Protein AF-A0A484KBY6-F1 (afdb_monomer_lite)

Radius of gyration: 18.9 Å; chains: 1; bounding box: 41×40×55 Å

Sequence (193 aa):
MLKIDMGCHIDGFIAVVAHTHVLQEGPVTGKAADVIAAANTAAEVALRLVRPGKKNSDVTEAIQKVAAAYDCKIVEGVLSHQMKQFVIDANKVVLSVSNPETRVDDAEFEENEVYSIDIVTSTGEGKPKLIDEKQTTIYKRAVDKTYSLKMKASRFILSEINQKFPIMPFNARDLEEKRARLGLLECVNHDLL

InterPro domains:
  IPR000994 Peptidase M24 [PF00557] (1-119)
  IPR036005 Creatinase/aminopeptidase-like [G3DSA:3.90.230.10] (1-182)
  IPR036005 Creatinase/aminopeptidase-like [SSF55920] (1-134)
  IPR036390 Winged helix DNA-binding domain superfamily [SSF46785] (130-193)
  IPR047113 Proliferation-associated protein 2G4/ARX1 [PTHR10804] (1-193)

pLDDT: mean 94.51, std 4.93, range [77.0, 98.62]

Organism: NCBI:txid132261

Structure (mmCIF, N/CA/C/O backbone):
data_AF-A0A484KBY6-F1
#
_entry.id   AF-A0A484KBY6-F1
#
loop_
_atom_site.group_PDB
_atom_site.id
_atom_site.type_symbol
_atom_site.label_atom_id
_atom_site.label_alt_id
_atom_site.label_comp_id
_atom_site.label_asym_id
_atom_site.label_entity_id
_atom_site.label_seq_id
_atom_site.pdbx_PDB_ins_code
_atom_site.Cartn_x
_atom_site.Cartn_y
_atom_site.Cartn_z
_atom_site.occupancy
_atom_site.B_iso_or_equiv
_atom_site.auth_seq_id
_atom_site.auth_comp_id
_atom_site.auth_asym_id
_atom_site.auth_atom_id
_atom_site.pdbx_PDB_model_num
ATOM 1 N N . MET A 1 1 ? 1.701 7.549 18.146 1.00 91.69 1 MET A N 1
ATOM 2 C CA . MET A 1 1 ? 1.380 6.354 17.336 1.00 91.69 1 MET A CA 1
ATOM 3 C C . MET A 1 1 ? 2.183 6.413 16.049 1.00 91.69 1 MET A C 1
ATOM 5 O O . MET A 1 1 ? 2.064 7.393 15.321 1.00 91.69 1 MET A O 1
ATOM 9 N N . LEU A 1 2 ? 3.010 5.407 15.792 1.00 96.94 2 LEU A N 1
ATOM 10 C CA . LEU A 1 2 ? 3.838 5.293 14.593 1.00 96.94 2 LEU A CA 1
ATOM 11 C C . LEU A 1 2 ? 3.346 4.135 13.737 1.00 96.94 2 LEU A C 1
ATOM 13 O O . LEU A 1 2 ? 2.795 3.170 14.259 1.00 96.94 2 LEU A O 1
ATOM 17 N N . LYS A 1 3 ? 3.545 4.268 12.431 1.00 97.94 3 LYS A N 1
ATOM 18 C CA . LYS A 1 3 ? 3.282 3.235 11.435 1.00 97.94 3 LYS A CA 1
ATOM 19 C C . LYS A 1 3 ? 4.606 2.962 10.739 1.00 97.94 3 LYS A C 1
ATOM 21 O O . LYS A 1 3 ? 5.262 3.914 10.319 1.00 97.94 3 LYS A O 1
ATOM 26 N N . ILE A 1 4 ? 5.011 1.705 10.699 1.00 98.06 4 ILE A N 1
ATOM 27 C CA . ILE A 1 4 ? 6.211 1.242 10.008 1.00 98.06 4 ILE A CA 1
ATOM 28 C C . ILE A 1 4 ? 5.718 0.391 8.853 1.00 98.06 4 ILE A C 1
ATOM 30 O O . ILE A 1 4 ? 4.946 -0.528 9.096 1.00 98.06 4 ILE A O 1
ATOM 34 N N . ASP A 1 5 ? 6.151 0.703 7.639 1.00 98.06 5 ASP A N 1
ATOM 35 C CA . ASP A 1 5 ? 5.822 -0.045 6.429 1.00 98.06 5 ASP A CA 1
ATOM 36 C C . ASP A 1 5 ? 7.109 -0.295 5.644 1.00 98.06 5 ASP A C 1
ATOM 38 O O . ASP A 1 5 ? 7.956 0.598 5.511 1.00 98.06 5 ASP A O 1
ATOM 42 N N . MET A 1 6 ? 7.300 -1.537 5.218 1.00 97.12 6 MET A N 1
ATOM 43 C CA . MET A 1 6 ? 8.483 -1.977 4.498 1.00 97.12 6 MET A CA 1
ATOM 44 C C . MET A 1 6 ? 8.193 -3.203 3.642 1.00 97.12 6 MET A C 1
ATOM 46 O O . MET A 1 6 ? 7.277 -3.981 3.902 1.00 97.12 6 MET A O 1
ATOM 50 N N . GLY A 1 7 ? 9.048 -3.411 2.646 1.00 96.56 7 GLY A N 1
ATOM 51 C CA . GLY A 1 7 ? 8.993 -4.581 1.790 1.00 96.56 7 GLY A CA 1
ATOM 52 C C . GLY A 1 7 ? 10.370 -5.063 1.372 1.00 96.56 7 GLY A C 1
ATOM 53 O O . GLY A 1 7 ? 11.350 -4.316 1.383 1.00 96.56 7 GLY A O 1
ATOM 54 N N . CYS A 1 8 ? 10.429 -6.327 0.986 1.00 96.94 8 CYS A N 1
ATOM 55 C CA . CYS A 1 8 ? 11.574 -6.934 0.335 1.00 96.94 8 CYS A CA 1
ATOM 56 C C . CYS A 1 8 ? 11.102 -7.856 -0.790 1.00 96.94 8 CYS A C 1
ATOM 58 O O . CYS A 1 8 ? 9.915 -8.167 -0.917 1.00 96.94 8 CYS A O 1
ATOM 60 N N . HIS A 1 9 ? 12.038 -8.293 -1.626 1.00 97.44 9 HIS A N 1
ATOM 61 C CA . HIS A 1 9 ? 11.755 -9.326 -2.605 1.00 97.44 9 HIS A CA 1
ATOM 62 C C . HIS A 1 9 ? 12.967 -10.224 -2.828 1.00 97.44 9 HIS A C 1
ATOM 64 O O . HIS A 1 9 ? 14.113 -9.801 -2.669 1.00 97.44 9 HIS A O 1
ATOM 70 N N . ILE A 1 10 ? 12.707 -11.454 -3.260 1.00 97.31 10 ILE A N 1
ATOM 71 C CA . ILE A 1 10 ? 13.720 -12.395 -3.741 1.00 97.31 10 ILE A CA 1
ATOM 72 C C . ILE A 1 10 ? 13.260 -12.850 -5.117 1.00 97.31 10 ILE A C 1
ATOM 74 O O . ILE A 1 10 ? 12.147 -13.342 -5.246 1.00 97.31 10 ILE A O 1
ATOM 78 N N . ASP A 1 11 ? 14.077 -12.625 -6.148 1.00 96.88 11 ASP A N 1
ATOM 79 C CA . ASP A 1 11 ? 13.744 -12.992 -7.536 1.00 96.88 11 ASP A CA 1
ATOM 80 C C . ASP A 1 11 ? 12.349 -12.505 -7.993 1.00 96.88 11 ASP A C 1
ATOM 82 O O . ASP A 1 11 ? 11.566 -13.220 -8.609 1.00 96.88 11 ASP A O 1
ATOM 86 N N . GLY A 1 12 ? 11.989 -11.279 -7.605 1.00 96.06 12 GLY A N 1
ATOM 87 C CA . GLY A 1 12 ? 10.690 -10.682 -7.920 1.00 96.06 12 GLY A CA 1
ATOM 88 C C . GLY A 1 12 ? 9.511 -11.157 -7.072 1.00 96.06 12 GLY A C 1
ATOM 89 O O . GLY A 1 12 ? 8.439 -10.575 -7.204 1.00 96.06 12 GLY A O 1
ATOM 90 N N . PHE A 1 13 ? 9.670 -12.152 -6.199 1.00 97.69 13 PHE A N 1
ATOM 91 C CA . PHE A 1 13 ? 8.636 -12.545 -5.239 1.00 97.69 13 PHE A CA 1
ATOM 92 C C . PHE A 1 13 ? 8.665 -11.609 -4.034 1.00 97.69 13 PHE A C 1
ATOM 94 O O . PHE A 1 13 ? 9.684 -11.506 -3.352 1.00 97.69 13 PHE A O 1
ATOM 101 N N . ILE A 1 14 ? 7.560 -10.903 -3.808 1.00 98.19 14 ILE A N 1
ATOM 102 C CA . ILE A 1 14 ? 7.480 -9.761 -2.894 1.00 98.19 14 ILE A CA 1
ATOM 103 C C . ILE A 1 14 ? 6.892 -10.183 -1.549 1.00 98.19 14 ILE A C 1
ATOM 105 O O . ILE A 1 14 ? 5.909 -10.921 -1.492 1.00 98.19 14 ILE A O 1
ATOM 109 N N . ALA A 1 15 ? 7.460 -9.644 -0.474 1.00 97.94 15 ALA A N 1
ATOM 110 C CA . ALA A 1 15 ? 6.870 -9.646 0.854 1.00 97.94 15 ALA A CA 1
ATOM 111 C C . ALA A 1 15 ? 6.830 -8.206 1.378 1.00 97.94 15 ALA A C 1
ATOM 113 O O . ALA A 1 15 ? 7.864 -7.541 1.441 1.00 97.94 15 ALA A O 1
ATOM 114 N N . VAL A 1 16 ? 5.643 -7.733 1.756 1.00 97.75 16 VAL A N 1
ATOM 115 C CA . VAL A 1 16 ? 5.422 -6.419 2.378 1.00 97.75 16 VAL A CA 1
ATOM 116 C C . VAL A 1 16 ? 4.772 -6.595 3.741 1.00 97.75 16 VAL A C 1
ATOM 118 O O . VAL A 1 16 ? 4.009 -7.539 3.954 1.00 97.75 16 VAL A O 1
ATOM 121 N N . VAL A 1 17 ? 5.090 -5.702 4.673 1.00 97.94 17 VAL A N 1
ATOM 122 C CA . VAL A 1 17 ? 4.515 -5.700 6.014 1.00 97.94 17 VAL A CA 1
ATOM 123 C C . VAL A 1 17 ? 4.411 -4.278 6.545 1.00 97.94 17 VAL A C 1
ATOM 125 O O . VAL A 1 17 ? 5.383 -3.523 6.540 1.00 97.94 17 VAL A O 1
ATOM 128 N N . ALA A 1 18 ? 3.239 -3.965 7.090 1.00 98.19 18 ALA A N 1
ATOM 129 C CA . ALA A 1 18 ? 2.996 -2.750 7.840 1.00 98.19 18 ALA A CA 1
ATOM 130 C C . ALA A 1 18 ? 2.612 -3.077 9.289 1.00 98.19 18 ALA A C 1
ATOM 132 O O . ALA A 1 18 ? 1.946 -4.073 9.575 1.00 98.19 18 ALA A O 1
ATOM 133 N N . HIS A 1 19 ? 3.034 -2.233 10.227 1.00 98.00 19 HIS A N 1
ATOM 134 C CA . HIS A 1 19 ? 2.733 -2.380 11.646 1.00 98.00 19 HIS A CA 1
ATOM 135 C C . HIS A 1 19 ? 2.495 -1.025 12.309 1.00 98.00 19 HIS A C 1
ATOM 137 O O . HIS A 1 19 ? 3.224 -0.060 12.074 1.00 98.00 19 HIS A O 1
ATOM 143 N N . THR A 1 20 ? 1.496 -0.965 13.191 1.00 98.19 20 THR A N 1
ATOM 144 C CA . THR A 1 20 ? 1.196 0.221 13.999 1.00 98.19 20 THR A CA 1
ATOM 145 C C . THR A 1 20 ? 1.602 -0.009 15.446 1.00 98.19 20 THR A C 1
ATOM 147 O O . THR A 1 20 ? 1.161 -0.966 16.074 1.00 98.19 20 THR A O 1
ATOM 150 N N . HIS A 1 21 ? 2.391 0.913 15.995 1.00 95.12 21 HIS A N 1
ATOM 151 C CA . HIS A 1 21 ? 2.882 0.853 17.369 1.00 95.12 21 HIS A CA 1
ATOM 152 C C . HIS A 1 21 ? 2.671 2.182 18.111 1.00 95.12 21 HIS A C 1
ATOM 154 O O . HIS A 1 21 ? 2.608 3.262 17.510 1.00 95.12 21 HIS A O 1
ATOM 160 N N . VAL A 1 22 ? 2.58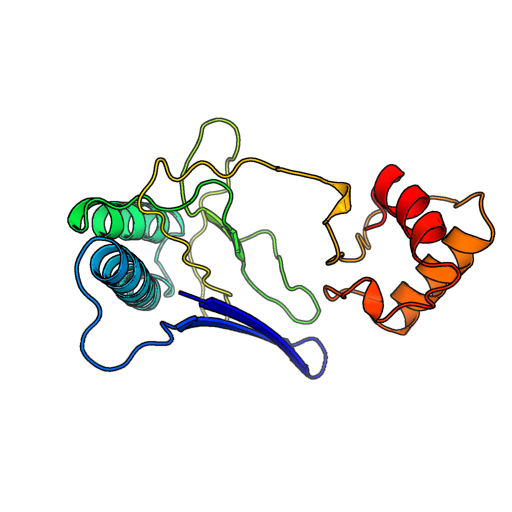5 2.142 19.440 1.00 96.69 22 VAL A N 1
ATOM 161 C CA . VAL A 1 22 ? 2.490 3.341 20.287 1.00 96.69 22 VAL A CA 1
ATOM 162 C C . VAL A 1 22 ? 3.671 3.362 21.245 1.00 96.69 22 VAL A C 1
ATOM 164 O O . VAL A 1 22 ? 3.824 2.453 22.047 1.00 96.69 22 VAL A O 1
ATOM 167 N N . LEU A 1 23 ? 4.489 4.417 21.169 1.00 95.12 23 LEU A N 1
ATOM 168 C CA . LEU A 1 23 ? 5.590 4.646 22.107 1.00 95.12 23 LEU A CA 1
ATOM 169 C C . LEU A 1 23 ? 5.040 5.200 23.419 1.00 95.12 23 LEU A C 1
ATOM 171 O O . LEU A 1 23 ? 5.017 6.411 23.628 1.00 95.12 23 LEU A O 1
ATOM 175 N N . GLN A 1 24 ? 4.544 4.313 24.266 1.00 93.44 24 GLN A N 1
ATOM 176 C CA . GLN A 1 24 ? 4.154 4.643 25.626 1.00 93.44 24 GLN A CA 1
ATOM 177 C C . GLN A 1 24 ? 4.314 3.422 26.528 1.00 93.44 24 GLN A C 1
ATOM 179 O O . GLN A 1 24 ? 4.316 2.285 26.058 1.00 93.44 24 GLN A O 1
ATOM 184 N N . GLU A 1 25 ? 4.382 3.671 27.828 1.00 92.50 25 GLU A N 1
ATOM 185 C CA . GLU A 1 25 ? 4.277 2.627 28.838 1.00 92.50 25 GLU A CA 1
ATOM 186 C C . GLU A 1 25 ? 2.812 2.440 29.254 1.00 92.50 25 GLU A C 1
ATOM 188 O O . GLU A 1 25 ? 2.038 3.397 29.318 1.00 92.50 25 GLU A O 1
ATOM 193 N N . GLY A 1 26 ? 2.426 1.198 29.545 1.00 93.81 26 GLY A N 1
ATOM 194 C CA . GLY A 1 26 ? 1.064 0.865 29.961 1.00 93.81 26 GLY A CA 1
ATOM 195 C C . GLY A 1 26 ? 0.031 0.832 28.821 1.00 93.81 26 GLY A C 1
ATOM 196 O O . GLY A 1 26 ? 0.361 1.003 27.643 1.00 93.81 26 GLY A O 1
ATOM 197 N N . PRO A 1 27 ? -1.243 0.560 29.156 1.00 95.12 27 PRO A N 1
ATOM 198 C CA . PRO A 1 27 ? -2.288 0.333 28.166 1.00 95.12 27 PRO A CA 1
ATOM 199 C C . PRO A 1 27 ? -2.607 1.598 27.362 1.00 95.12 27 PRO A C 1
ATOM 201 O O . PRO A 1 27 ? -2.760 2.692 27.907 1.00 95.12 27 PRO A O 1
ATOM 204 N N . VAL A 1 28 ? -2.760 1.433 26.048 1.00 96.88 28 VAL A N 1
ATOM 205 C CA . VAL A 1 28 ? -3.319 2.471 25.172 1.00 96.88 28 VAL A CA 1
ATOM 206 C C . VAL A 1 28 ? -4.821 2.545 25.433 1.00 96.88 28 VAL A C 1
ATOM 208 O O . VAL A 1 28 ? -5.479 1.512 25.533 1.00 96.88 28 VAL A O 1
ATOM 211 N N . THR A 1 29 ? -5.373 3.753 25.551 1.00 96.62 29 THR A N 1
ATOM 212 C CA . THR A 1 29 ? -6.802 3.974 25.829 1.00 96.62 29 THR A CA 1
ATOM 213 C C . THR A 1 29 ? -7.404 5.041 24.911 1.00 96.62 29 THR A C 1
ATOM 215 O O . THR A 1 29 ? -6.690 5.736 24.179 1.00 96.62 29 THR A O 1
ATOM 218 N N . GLY A 1 30 ? -8.736 5.153 24.932 1.00 96.81 30 GLY A N 1
ATOM 219 C CA . GLY A 1 30 ? -9.503 6.106 24.128 1.00 96.81 30 GLY A CA 1
ATOM 220 C C . GLY A 1 30 ? -9.361 5.872 22.624 1.00 96.81 30 GLY A C 1
ATOM 221 O O . GLY A 1 30 ? -8.983 4.790 22.183 1.00 96.81 30 GLY A O 1
ATOM 222 N N . LYS A 1 31 ? -9.568 6.933 21.835 1.00 97.06 31 LYS A N 1
ATOM 223 C CA . LYS A 1 31 ? -9.606 6.866 20.362 1.00 97.06 31 LYS A CA 1
ATOM 224 C C . LYS A 1 31 ? -8.384 6.207 19.714 1.00 97.06 31 LYS A C 1
ATOM 226 O O . LYS A 1 31 ? -8.491 5.642 18.631 1.00 97.06 31 LYS A O 1
ATOM 231 N N . ALA A 1 32 ? -7.211 6.307 20.343 1.00 96.81 32 ALA A N 1
ATOM 232 C CA . ALA A 1 32 ? -5.999 5.655 19.853 1.00 96.81 32 ALA A CA 1
ATOM 233 C C . ALA A 1 32 ? -6.060 4.127 20.010 1.00 96.81 32 ALA A C 1
ATOM 235 O O . ALA A 1 32 ? -5.588 3.414 19.130 1.00 96.81 32 ALA A O 1
ATOM 236 N N . ALA A 1 33 ? -6.641 3.629 21.104 1.00 97.69 33 ALA A N 1
ATOM 237 C CA . ALA A 1 33 ? -6.882 2.203 21.292 1.00 97.69 33 ALA A CA 1
ATOM 238 C C . ALA A 1 33 ? -7.962 1.705 20.330 1.00 97.69 33 ALA A C 1
ATOM 240 O O . ALA A 1 33 ? -7.757 0.685 19.677 1.00 97.69 33 ALA A O 1
ATOM 241 N N . ASP A 1 34 ? -9.048 2.469 20.185 1.00 98.19 34 ASP A N 1
ATOM 242 C CA . ASP A 1 34 ? -10.179 2.117 19.322 1.00 98.19 34 ASP A CA 1
ATOM 243 C C . ASP A 1 34 ? -9.729 1.921 17.870 1.00 98.19 34 ASP A C 1
ATOM 245 O O . ASP A 1 34 ? -10.005 0.889 17.266 1.00 98.19 34 ASP A O 1
ATOM 249 N N . VAL A 1 35 ? -8.945 2.857 17.323 1.00 98.38 35 VAL A N 1
ATOM 250 C CA . VAL A 1 35 ? -8.494 2.782 15.924 1.00 98.38 35 VAL A CA 1
ATOM 251 C C . VAL A 1 35 ? -7.476 1.669 15.670 1.00 98.38 35 VAL A C 1
ATOM 253 O O . VAL A 1 35 ? -7.497 1.058 14.599 1.00 98.38 35 VAL A O 1
ATOM 256 N N . ILE A 1 36 ? -6.618 1.364 16.653 1.00 98.12 36 ILE A N 1
ATOM 257 C CA . ILE A 1 36 ? -5.674 0.238 16.578 1.00 98.12 36 ILE A CA 1
ATOM 258 C C . ILE A 1 36 ? -6.438 -1.086 16.633 1.00 98.12 36 ILE A C 1
ATOM 260 O O . ILE A 1 36 ? -6.188 -1.973 15.817 1.00 98.12 36 ILE A O 1
ATOM 264 N N . ALA A 1 37 ? -7.388 -1.214 17.563 1.00 98.25 37 ALA A N 1
ATOM 265 C CA . ALA A 1 37 ? -8.228 -2.397 17.688 1.00 98.25 37 ALA A CA 1
ATOM 266 C C . ALA A 1 37 ? -9.089 -2.606 16.435 1.00 98.25 37 ALA A C 1
ATOM 268 O O . ALA A 1 37 ? -9.192 -3.734 15.953 1.00 98.25 37 ALA A O 1
ATOM 269 N N . ALA A 1 38 ? -9.629 -1.527 15.859 1.00 98.50 38 ALA A N 1
ATOM 270 C CA . ALA A 1 38 ? -10.360 -1.554 14.599 1.00 98.50 38 ALA A CA 1
ATOM 271 C C . ALA A 1 38 ? -9.496 -2.086 13.450 1.00 98.50 38 ALA A C 1
ATOM 273 O O . ALA A 1 38 ? -9.918 -3.007 12.753 1.00 98.50 38 ALA A O 1
ATOM 274 N N . ALA A 1 39 ? -8.282 -1.545 13.273 1.00 98.38 39 ALA A N 1
ATOM 275 C CA . ALA A 1 39 ? -7.357 -1.987 12.227 1.00 98.38 39 ALA A CA 1
ATOM 276 C C . ALA A 1 39 ? -6.982 -3.464 12.390 1.00 98.38 39 ALA A C 1
ATOM 278 O O . ALA A 1 39 ? -7.083 -4.233 11.437 1.00 98.38 39 ALA A O 1
ATOM 279 N N . ASN A 1 40 ? -6.601 -3.874 13.604 1.00 98.31 40 ASN A N 1
ATOM 280 C CA . ASN A 1 40 ? -6.189 -5.250 13.875 1.00 98.31 40 ASN A CA 1
ATOM 281 C C . ASN A 1 40 ? -7.344 -6.242 13.675 1.00 98.31 40 ASN A C 1
ATOM 283 O O . ASN A 1 40 ? -7.178 -7.267 13.022 1.00 98.31 40 ASN A O 1
ATOM 287 N N . THR A 1 41 ? -8.537 -5.913 14.176 1.00 98.62 41 THR A N 1
ATOM 288 C CA . THR A 1 41 ? -9.730 -6.755 14.002 1.00 98.62 41 THR A CA 1
ATOM 289 C C . THR A 1 41 ? -10.134 -6.841 12.531 1.00 98.62 41 THR A C 1
ATOM 291 O O . THR A 1 41 ? -10.492 -7.914 12.051 1.00 98.62 41 THR A O 1
ATOM 294 N N . ALA A 1 42 ? -10.041 -5.739 11.781 1.00 98.44 42 ALA A N 1
ATOM 295 C CA . ALA A 1 42 ? -10.327 -5.732 10.350 1.00 98.44 42 ALA A CA 1
ATOM 296 C C . ALA A 1 42 ? -9.312 -6.580 9.566 1.00 98.44 42 ALA A C 1
ATOM 298 O O . ALA A 1 42 ? -9.724 -7.361 8.711 1.00 98.44 42 ALA A O 1
ATOM 299 N N . ALA A 1 43 ? -8.020 -6.505 9.901 1.00 98.06 43 ALA A N 1
ATOM 300 C CA . ALA A 1 43 ? -6.984 -7.359 9.318 1.00 98.06 43 ALA A CA 1
ATOM 301 C C . ALA A 1 43 ? -7.237 -8.848 9.609 1.00 98.06 43 ALA A C 1
ATOM 303 O O . ALA A 1 43 ? -7.144 -9.688 8.717 1.00 98.06 43 ALA A O 1
ATOM 304 N N . GLU A 1 44 ? -7.641 -9.180 10.834 1.00 98.38 44 GLU A N 1
ATOM 305 C CA . GLU A 1 44 ? -8.017 -10.536 11.230 1.00 98.38 44 GLU A CA 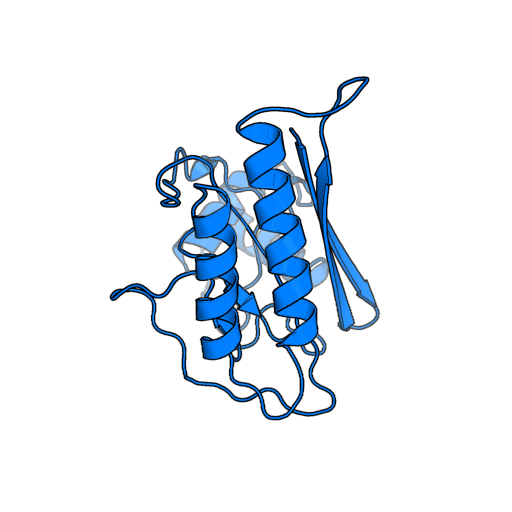1
ATOM 306 C C . GLU A 1 44 ? -9.250 -11.074 10.491 1.00 98.38 44 GLU A C 1
ATOM 308 O O . GLU A 1 44 ? -9.317 -12.261 10.152 1.00 98.38 44 GLU A O 1
ATOM 313 N N . VAL A 1 45 ? -10.245 -10.222 10.256 1.00 98.19 45 VAL A N 1
ATOM 314 C CA . VAL A 1 45 ? -11.431 -10.576 9.472 1.00 98.19 45 VAL A CA 1
ATOM 315 C C . VAL A 1 45 ? -11.058 -10.759 8.003 1.00 98.19 45 VAL A C 1
ATOM 317 O O . VAL A 1 45 ? -11.439 -11.768 7.409 1.00 98.19 45 VAL A O 1
ATOM 320 N N . ALA A 1 46 ? -10.260 -9.851 7.436 1.00 98.00 46 ALA A N 1
ATOM 321 C CA . ALA A 1 46 ? -9.761 -9.964 6.070 1.00 98.00 46 ALA A CA 1
ATOM 322 C C . ALA A 1 46 ? -8.970 -11.266 5.870 1.00 98.00 46 ALA A C 1
ATOM 324 O O . ALA A 1 46 ? -9.261 -12.008 4.937 1.00 98.00 46 ALA A O 1
ATOM 325 N N . LEU A 1 47 ? -8.083 -11.626 6.805 1.00 97.38 47 LEU A N 1
ATOM 326 C CA . LEU A 1 47 ? -7.326 -12.885 6.785 1.00 97.38 47 LEU A CA 1
ATOM 327 C C . LEU A 1 47 ? -8.222 -14.133 6.673 1.00 97.38 47 LEU A C 1
ATOM 329 O O . LEU A 1 47 ? -7.831 -15.129 6.073 1.00 97.38 47 LEU A O 1
ATOM 333 N N . ARG A 1 48 ? -9.433 -14.098 7.241 1.00 97.94 48 ARG A N 1
ATOM 334 C CA . ARG A 1 48 ? -10.391 -15.220 7.197 1.00 97.94 48 ARG A CA 1
ATOM 335 C C . ARG A 1 48 ? -11.264 -15.220 5.936 1.00 97.94 48 ARG A C 1
ATOM 337 O O . ARG A 1 48 ? -11.851 -16.252 5.601 1.00 97.94 48 ARG A O 1
ATOM 344 N N . LEU A 1 49 ? -11.388 -14.075 5.267 1.00 98.00 49 LEU A N 1
ATOM 345 C CA . LEU A 1 49 ? -12.216 -13.891 4.073 1.00 98.00 49 LEU A CA 1
ATOM 346 C C . LEU A 1 49 ? -11.424 -14.014 2.770 1.00 98.00 49 LEU A C 1
ATOM 348 O O . LEU A 1 49 ? -11.993 -14.465 1.779 1.00 98.00 49 LEU A O 1
ATOM 352 N N . VAL A 1 50 ? -10.137 -13.667 2.773 1.00 97.75 50 VAL A N 1
ATOM 353 C CA . VAL A 1 50 ? -9.237 -13.812 1.622 1.00 97.75 50 VAL A CA 1
ATOM 354 C C . VAL A 1 50 ? -8.868 -15.287 1.472 1.00 97.75 50 VAL A C 1
ATOM 356 O O . VAL A 1 50 ? -7.877 -15.771 2.014 1.00 97.75 50 VAL A O 1
ATOM 359 N N . ARG A 1 51 ? -9.734 -16.030 0.784 1.00 97.19 51 ARG A N 1
ATOM 360 C CA . ARG A 1 51 ? -9.572 -17.458 0.495 1.00 97.19 51 ARG A CA 1
ATOM 361 C C . ARG A 1 51 ? -10.322 -17.841 -0.782 1.00 97.19 51 ARG A C 1
ATOM 363 O O . ARG A 1 51 ? -11.300 -17.162 -1.104 1.00 97.19 51 ARG A O 1
ATOM 370 N N . PRO A 1 52 ? -9.935 -18.940 -1.452 1.00 98.12 52 PRO A N 1
ATOM 371 C CA . PRO A 1 52 ? -10.569 -19.368 -2.692 1.00 98.12 52 PRO A CA 1
ATOM 372 C C . PRO A 1 52 ? -12.099 -19.444 -2.600 1.00 98.12 52 PRO A C 1
ATOM 374 O O . PRO A 1 52 ? -12.642 -19.904 -1.589 1.00 98.12 52 PRO A O 1
ATOM 377 N N . GLY A 1 53 ? -12.797 -18.969 -3.634 1.00 97.44 53 GLY A N 1
ATOM 378 C CA . GLY A 1 53 ? -14.264 -18.964 -3.691 1.00 97.44 53 GLY A CA 1
ATOM 379 C C . GLY A 1 53 ? -14.950 -17.770 -3.017 1.00 97.44 53 GLY A C 1
ATOM 380 O O . GLY A 1 53 ? -16.180 -17.688 -3.004 1.00 97.44 53 GLY A O 1
ATOM 381 N N . LYS A 1 54 ? -14.190 -16.851 -2.408 1.00 97.81 54 LYS A N 1
ATOM 382 C CA . LYS A 1 54 ? -14.711 -15.599 -1.834 1.00 97.81 54 LYS A CA 1
ATOM 383 C C . LYS A 1 54 ? -14.447 -14.417 -2.745 1.00 97.81 54 LYS A C 1
ATOM 385 O O . LYS A 1 54 ? -13.498 -14.435 -3.521 1.00 97.81 54 LYS A O 1
ATOM 390 N N . LYS A 1 55 ? -15.281 -13.383 -2.639 1.00 97.44 55 LYS A N 1
ATOM 391 C CA . LYS A 1 55 ? -15.141 -12.175 -3.453 1.00 97.44 55 LYS A CA 1
ATOM 392 C C . LYS A 1 55 ? -14.360 -11.091 -2.725 1.00 97.44 55 LYS A C 1
ATOM 394 O O . LYS A 1 55 ? -14.436 -10.974 -1.502 1.00 97.44 55 LYS A O 1
ATOM 399 N N . ASN A 1 56 ? -13.667 -10.249 -3.484 1.00 96.25 56 ASN A N 1
ATOM 400 C CA . ASN A 1 56 ? -13.040 -9.033 -2.966 1.00 96.25 56 ASN A CA 1
ATOM 401 C C . ASN A 1 56 ? -14.055 -8.109 -2.262 1.00 96.25 56 ASN A C 1
ATOM 403 O O . ASN A 1 56 ? -13.765 -7.601 -1.180 1.00 96.25 56 ASN A O 1
ATOM 407 N N . SER A 1 57 ? -15.268 -7.975 -2.806 1.00 95.81 57 SER A N 1
ATOM 408 C CA . SER A 1 57 ? -16.364 -7.193 -2.218 1.00 95.81 57 SER A CA 1
ATOM 409 C C . SER A 1 57 ? -16.741 -7.639 -0.798 1.00 95.81 57 SER A C 1
ATOM 411 O O . SER A 1 57 ? -17.034 -6.798 0.053 1.00 95.81 57 SER A O 1
ATOM 413 N N . ASP A 1 58 ? -16.679 -8.946 -0.508 1.00 96.56 58 ASP A N 1
ATOM 414 C CA . ASP A 1 58 ? -16.990 -9.490 0.822 1.00 96.56 58 ASP A CA 1
ATOM 415 C C . ASP A 1 58 ? -16.023 -8.934 1.879 1.00 96.56 58 ASP A C 1
ATOM 417 O O . ASP A 1 58 ? -16.421 -8.623 3.005 1.00 96.56 58 ASP A O 1
ATOM 421 N N . VAL A 1 59 ? -14.744 -8.787 1.510 1.00 97.56 59 VAL A N 1
ATOM 422 C CA . VAL A 1 59 ? -13.703 -8.218 2.374 1.00 97.56 59 VAL A CA 1
ATOM 423 C C . VAL A 1 59 ? -13.974 -6.733 2.598 1.00 97.56 59 VAL A C 1
ATOM 425 O O . VAL A 1 59 ? -14.017 -6.298 3.749 1.00 97.56 59 VAL A O 1
ATOM 428 N N . THR A 1 60 ? -14.226 -5.980 1.523 1.00 96.62 60 THR A N 1
ATOM 429 C CA . THR A 1 60 ? -14.548 -4.544 1.558 1.00 96.62 60 THR A CA 1
ATOM 430 C C . THR A 1 60 ? -15.715 -4.233 2.494 1.00 96.62 60 THR A C 1
ATOM 432 O O . THR A 1 60 ? -15.645 -3.296 3.292 1.00 96.62 60 THR A O 1
ATOM 435 N N . GLU A 1 61 ? -16.798 -5.009 2.434 1.00 96.38 61 GLU A N 1
ATOM 436 C CA . GLU A 1 61 ? -17.948 -4.819 3.321 1.00 96.38 61 GLU A CA 1
ATOM 437 C C . GLU A 1 61 ? -17.626 -5.155 4.780 1.00 96.38 61 GLU A C 1
ATOM 439 O O . GLU A 1 61 ? -18.069 -4.462 5.702 1.00 96.38 61 GLU A O 1
ATOM 444 N N . ALA A 1 62 ? -16.877 -6.234 5.006 1.00 97.75 62 ALA A N 1
ATOM 445 C CA . ALA A 1 62 ? -16.588 -6.721 6.345 1.00 97.75 62 ALA A CA 1
ATOM 446 C C . ALA A 1 62 ? -15.673 -5.765 7.121 1.00 97.75 62 ALA A C 1
ATOM 448 O O . ALA A 1 62 ? -15.980 -5.430 8.267 1.00 97.75 62 ALA A O 1
ATOM 449 N N . ILE A 1 63 ? -14.598 -5.266 6.502 1.00 97.88 63 ILE A N 1
ATOM 450 C CA . ILE A 1 63 ? -13.667 -4.340 7.168 1.00 97.88 63 ILE A CA 1
ATOM 451 C C . ILE A 1 63 ? -14.343 -3.010 7.530 1.00 97.88 63 ILE A C 1
ATOM 453 O O . ILE A 1 63 ? -14.066 -2.446 8.588 1.00 97.88 63 ILE A O 1
ATOM 457 N N . GLN A 1 64 ? -15.293 -2.541 6.714 1.00 97.31 64 GLN A N 1
ATOM 458 C CA . GLN A 1 64 ? -16.076 -1.339 7.009 1.00 97.31 64 GLN A CA 1
ATOM 459 C C . GLN A 1 64 ? -17.021 -1.547 8.197 1.00 97.31 64 GLN A C 1
ATOM 461 O O . GLN A 1 64 ? -17.107 -0.678 9.066 1.00 97.31 64 GLN A O 1
ATOM 466 N N . LYS A 1 65 ? -17.696 -2.704 8.270 1.00 98.06 65 LYS A N 1
ATOM 467 C CA . LYS A 1 65 ? -18.540 -3.071 9.422 1.00 98.06 65 LYS A CA 1
ATOM 468 C C . LYS A 1 65 ? -17.720 -3.145 10.710 1.00 98.06 65 LYS A C 1
ATOM 470 O O . LYS A 1 65 ? -18.168 -2.642 11.736 1.00 98.06 65 LYS A O 1
ATOM 475 N N . VAL A 1 66 ? -16.515 -3.718 10.645 1.00 98.12 66 VAL A N 1
ATOM 476 C CA . VAL A 1 66 ? -15.589 -3.754 11.784 1.00 98.12 66 VAL A CA 1
ATOM 477 C C . VAL A 1 66 ? -15.210 -2.342 12.210 1.00 98.12 66 VAL A C 1
ATOM 479 O O . VAL A 1 66 ? -15.420 -1.999 13.366 1.00 98.12 66 VAL A O 1
ATOM 482 N N . ALA A 1 67 ? -14.710 -1.501 11.301 1.00 98.00 67 ALA A N 1
ATOM 483 C CA . ALA A 1 67 ? -14.296 -0.143 11.653 1.00 98.00 67 ALA A CA 1
ATOM 484 C C . ALA A 1 67 ? -15.437 0.670 12.288 1.00 98.00 67 ALA A C 1
ATOM 486 O O . ALA A 1 67 ? -15.216 1.349 13.289 1.00 98.00 67 ALA A O 1
ATOM 487 N N . ALA A 1 68 ? -16.660 0.537 11.764 1.00 97.81 68 ALA A N 1
ATOM 488 C CA . ALA A 1 68 ? -17.837 1.207 12.308 1.00 97.81 68 ALA A CA 1
ATOM 489 C C . ALA A 1 68 ? -18.171 0.776 13.748 1.00 97.81 68 ALA A C 1
ATOM 491 O O . ALA A 1 68 ? -18.638 1.605 14.521 1.00 97.81 68 ALA A O 1
ATOM 492 N N . ALA A 1 69 ? -17.904 -0.478 14.131 1.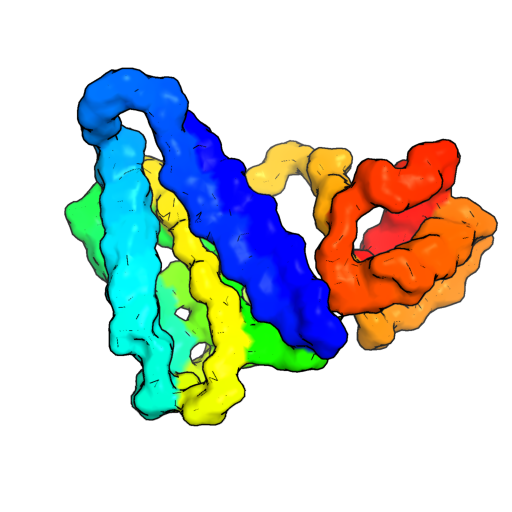00 98.19 69 ALA A N 1
ATOM 493 C CA . ALA A 1 69 ? -18.131 -0.964 15.496 1.00 98.19 69 ALA A CA 1
ATOM 494 C C . ALA A 1 69 ? -17.193 -0.326 16.541 1.00 98.19 69 ALA A C 1
ATOM 496 O O . ALA A 1 69 ? -17.490 -0.373 17.731 1.00 98.19 69 ALA A O 1
ATOM 497 N N . TYR A 1 70 ? -16.086 0.276 16.097 1.00 98.12 70 TYR A N 1
ATOM 498 C CA . TYR A 1 70 ? -15.127 1.017 16.925 1.00 98.12 70 TYR A CA 1
ATOM 499 C C . TYR A 1 70 ? -15.237 2.540 16.729 1.00 98.12 70 TYR A C 1
ATOM 501 O O . TYR A 1 70 ? -14.278 3.261 17.001 1.00 98.12 70 TYR A O 1
ATOM 509 N N . ASP A 1 71 ? -16.348 3.037 16.171 1.00 97.88 71 ASP A N 1
ATOM 510 C CA . ASP A 1 71 ? -16.527 4.452 15.804 1.00 97.88 71 ASP A CA 1
ATOM 511 C C . ASP A 1 71 ? -15.392 5.009 14.916 1.00 97.88 71 ASP A C 1
ATOM 513 O O . ASP A 1 71 ? -15.054 6.196 14.942 1.00 97.88 71 ASP A O 1
ATOM 517 N N . CYS A 1 72 ? -14.799 4.137 14.099 1.00 98.31 72 CYS A N 1
ATOM 518 C CA . CYS A 1 72 ? -13.731 4.450 13.160 1.00 98.31 72 CYS A CA 1
ATOM 519 C C . CYS A 1 72 ? -14.222 4.338 11.710 1.00 98.31 72 CYS A C 1
ATOM 521 O O . CYS A 1 72 ? -15.285 3.789 11.406 1.00 98.31 72 CYS A O 1
ATOM 523 N N . LYS A 1 73 ? -13.418 4.855 10.782 1.00 98.00 73 LYS A N 1
ATOM 524 C CA . LYS A 1 73 ? -13.639 4.743 9.336 1.00 98.00 73 LYS A CA 1
ATOM 525 C C . LYS A 1 73 ? -12.453 4.058 8.676 1.00 98.00 73 LYS A C 1
ATOM 527 O O . LYS A 1 73 ? -11.310 4.312 9.048 1.00 98.00 73 LYS A O 1
ATOM 532 N N . ILE A 1 74 ? -12.723 3.204 7.694 1.00 97.56 74 ILE A N 1
ATOM 533 C CA . ILE A 1 74 ? -11.689 2.739 6.765 1.00 97.56 74 ILE A CA 1
ATOM 534 C C . ILE A 1 74 ? -11.304 3.919 5.867 1.00 97.56 74 ILE A C 1
ATOM 536 O O . ILE A 1 74 ? -12.156 4.739 5.523 1.00 97.56 74 ILE A O 1
ATOM 540 N N . VAL A 1 75 ? -10.020 4.036 5.545 1.00 96.56 75 VAL A N 1
ATOM 541 C CA . VAL A 1 75 ? -9.507 5.121 4.707 1.00 96.56 75 VAL A CA 1
ATOM 542 C C . VAL A 1 75 ? -9.821 4.856 3.232 1.00 96.56 75 VAL A C 1
ATOM 544 O O . VAL A 1 75 ? -9.571 3.769 2.710 1.00 96.56 75 VAL A O 1
ATOM 547 N N . GLU A 1 76 ? -10.377 5.864 2.563 1.00 93.44 76 GLU A N 1
ATOM 548 C CA . GLU A 1 76 ? -10.670 5.851 1.129 1.00 93.44 76 GLU A CA 1
ATOM 549 C C . GLU A 1 76 ? -9.381 5.858 0.294 1.00 93.44 76 GLU A C 1
ATOM 551 O O . GLU A 1 76 ? -8.378 6.461 0.675 1.00 93.44 76 GLU A O 1
ATOM 556 N N . GLY A 1 77 ? -9.415 5.202 -0.870 1.00 90.81 77 GLY A N 1
ATOM 557 C CA . GLY A 1 77 ? -8.291 5.168 -1.814 1.00 90.81 77 GLY A CA 1
ATOM 558 C C . GLY A 1 77 ? -7.205 4.130 -1.508 1.00 90.81 77 GLY A C 1
ATOM 559 O O . GLY A 1 77 ? -6.268 4.002 -2.288 1.00 90.81 77 GLY A O 1
ATOM 560 N N . VAL A 1 78 ? -7.329 3.364 -0.419 1.00 94.69 78 VAL A N 1
ATOM 561 C CA . VAL A 1 78 ? -6.432 2.234 -0.132 1.00 94.69 78 VAL A CA 1
ATOM 562 C C . VAL A 1 78 ? -6.855 1.011 -0.948 1.00 94.69 78 VAL A C 1
ATOM 564 O O . VAL A 1 78 ? -8.040 0.661 -0.994 1.00 94.69 78 VAL A O 1
ATOM 567 N N . LEU A 1 79 ? -5.875 0.364 -1.579 1.00 95.44 79 LEU A N 1
ATOM 568 C CA . LEU A 1 79 ? -6.037 -0.839 -2.387 1.00 95.44 79 LEU A CA 1
ATOM 569 C C . LEU A 1 79 ? -5.135 -1.945 -1.842 1.00 95.44 79 LEU A C 1
ATOM 571 O O . LEU A 1 79 ? -3.939 -1.747 -1.654 1.00 95.44 79 LEU A O 1
ATOM 575 N N . SER A 1 80 ? -5.708 -3.125 -1.631 1.00 97.44 80 SER A N 1
ATOM 576 C CA . SER A 1 80 ? -4.944 -4.348 -1.381 1.00 97.44 80 SER A CA 1
ATOM 577 C C . SER A 1 80 ? -4.777 -5.103 -2.694 1.00 97.44 80 SER A C 1
ATOM 579 O O . SER A 1 80 ? -5.774 -5.424 -3.346 1.00 97.44 80 SER A O 1
ATOM 581 N N . HIS A 1 81 ? -3.543 -5.388 -3.096 1.00 97.50 81 HIS A N 1
ATOM 582 C CA . HIS A 1 81 ? -3.250 -5.903 -4.431 1.00 97.50 81 HIS A CA 1
ATOM 583 C C . HIS A 1 81 ? -2.929 -7.393 -4.425 1.00 97.50 81 HIS A C 1
ATOM 585 O O . HIS A 1 81 ? -2.264 -7.907 -3.525 1.00 97.50 81 HIS A O 1
ATOM 591 N N . GLN A 1 82 ? -3.338 -8.089 -5.485 1.00 98.25 82 GLN A N 1
ATOM 592 C CA . GLN A 1 82 ? -2.680 -9.332 -5.855 1.00 98.25 82 GLN A CA 1
ATOM 593 C C . GLN A 1 82 ? -1.219 -9.028 -6.211 1.00 98.25 82 GLN A C 1
ATOM 595 O O . GLN A 1 82 ? -0.924 -8.098 -6.964 1.00 98.25 82 GLN A O 1
ATOM 600 N N . MET A 1 83 ? -0.309 -9.855 -5.712 1.00 97.69 83 MET A N 1
ATOM 601 C CA . MET A 1 83 ? 1.103 -9.828 -6.064 1.00 97.69 83 MET A CA 1
ATOM 602 C C . MET A 1 83 ? 1.433 -11.004 -6.983 1.00 97.69 83 MET A C 1
ATOM 604 O O . MET A 1 83 ? 0.927 -12.116 -6.819 1.00 97.69 83 MET A O 1
ATOM 608 N N . LYS A 1 84 ? 2.308 -10.759 -7.956 1.00 97.31 84 LYS A N 1
ATOM 609 C CA . LYS A 1 84 ? 2.910 -11.784 -8.819 1.00 97.31 84 LYS A CA 1
ATOM 610 C C . LYS A 1 84 ? 4.422 -11.597 -8.811 1.00 97.31 84 LYS A C 1
ATOM 612 O O . LYS A 1 84 ? 4.928 -10.590 -8.314 1.00 97.31 84 LYS A O 1
ATOM 617 N N . GLN A 1 85 ? 5.155 -12.548 -9.381 1.00 97.31 85 GLN A N 1
ATOM 618 C CA . GLN A 1 85 ? 6.584 -12.350 -9.597 1.00 97.31 85 GLN A CA 1
ATOM 619 C C . GLN A 1 85 ? 6.788 -11.057 -10.401 1.00 97.31 85 GLN A C 1
ATOM 621 O O . GLN A 1 85 ? 6.175 -10.889 -11.454 1.00 97.31 85 GLN A O 1
ATOM 626 N N . PHE A 1 86 ? 7.607 -10.143 -9.879 1.00 95.81 86 PHE A N 1
ATOM 627 C CA . PHE A 1 86 ? 7.923 -8.844 -10.479 1.00 95.81 86 PHE A CA 1
ATOM 628 C C . PHE A 1 86 ? 6.761 -7.828 -10.533 1.00 95.81 86 PHE A C 1
ATOM 630 O O . PHE A 1 86 ? 6.920 -6.762 -11.127 1.00 95.81 86 PHE A O 1
ATOM 637 N N . VAL A 1 87 ? 5.614 -8.107 -9.899 1.00 96.25 87 VAL A N 1
ATOM 638 C CA . VAL A 1 87 ? 4.429 -7.230 -9.919 1.00 96.25 87 VAL A CA 1
ATOM 639 C C . VAL A 1 87 ? 3.866 -7.074 -8.505 1.00 96.25 87 VAL A C 1
ATOM 641 O O . VAL A 1 87 ? 3.278 -8.009 -7.964 1.00 96.25 87 VAL A O 1
ATOM 644 N N . ILE A 1 88 ? 4.035 -5.885 -7.917 1.00 96.50 88 ILE A N 1
ATOM 645 C CA . ILE A 1 88 ? 3.542 -5.557 -6.564 1.00 96.50 88 ILE A CA 1
ATOM 646 C C . ILE A 1 88 ? 2.055 -5.175 -6.531 1.00 96.50 88 ILE A C 1
ATOM 648 O O . ILE A 1 88 ? 1.411 -5.282 -5.494 1.00 96.50 88 ILE A O 1
ATOM 652 N N . ASP A 1 89 ? 1.517 -4.747 -7.668 1.00 94.94 89 ASP A N 1
ATOM 653 C CA . ASP A 1 89 ? 0.228 -4.073 -7.804 1.00 94.94 89 ASP A CA 1
ATOM 654 C C . ASP A 1 89 ? -0.570 -4.617 -8.996 1.00 94.94 89 ASP A C 1
ATOM 656 O O . ASP A 1 89 ? -0.966 -3.881 -9.899 1.00 94.94 89 ASP A O 1
ATOM 660 N N . ALA A 1 90 ? -0.806 -5.932 -9.034 1.00 95.31 90 ALA A N 1
ATOM 661 C CA . ALA A 1 90 ? -1.608 -6.509 -10.107 1.00 95.31 90 ALA A CA 1
ATOM 662 C C . ALA A 1 90 ? -3.071 -6.021 -10.047 1.00 95.31 90 ALA A C 1
ATOM 664 O O . ALA A 1 90 ? -3.562 -5.553 -9.017 1.00 95.31 90 ALA A O 1
ATOM 665 N N . ASN A 1 91 ? -3.783 -6.173 -11.167 1.00 93.06 91 ASN A N 1
ATOM 666 C CA . ASN A 1 91 ? -5.119 -5.598 -11.374 1.00 93.06 91 ASN A CA 1
ATOM 667 C C . ASN A 1 91 ? -6.221 -6.204 -10.489 1.00 93.06 91 ASN A C 1
ATOM 669 O O . ASN A 1 91 ? -7.268 -5.588 -10.310 1.00 93.06 91 ASN A O 1
ATOM 673 N N . LYS A 1 92 ? -6.015 -7.413 -9.952 1.00 96.56 92 LYS A N 1
ATOM 674 C CA . LYS A 1 92 ? -6.976 -8.059 -9.053 1.00 96.56 92 LYS A CA 1
ATOM 675 C C . LYS A 1 92 ? -6.788 -7.480 -7.655 1.00 96.56 92 LYS A C 1
ATOM 677 O O . LYS A 1 92 ? -5.794 -7.771 -6.993 1.00 96.56 92 LYS A O 1
ATOM 682 N N . VAL A 1 93 ? -7.727 -6.644 -7.225 1.00 96.50 93 VAL A N 1
ATOM 683 C CA . VAL A 1 93 ? -7.584 -5.819 -6.019 1.00 96.50 93 VAL A CA 1
ATOM 684 C C . VAL A 1 93 ? -8.789 -5.929 -5.094 1.00 96.50 93 VAL A C 1
ATOM 686 O O . VAL A 1 93 ? -9.914 -6.169 -5.533 1.00 96.50 93 VAL A O 1
ATOM 689 N N . VAL A 1 94 ? -8.558 -5.707 -3.803 1.00 96.38 94 VAL A N 1
ATOM 690 C CA . VAL A 1 94 ? -9.604 -5.409 -2.823 1.00 96.38 94 VAL A CA 1
ATOM 691 C C . VAL A 1 94 ? -9.584 -3.910 -2.565 1.00 96.38 94 VAL A C 1
ATOM 693 O O . VAL A 1 94 ? -8.565 -3.356 -2.155 1.00 96.38 94 VAL A O 1
ATOM 696 N N . LEU A 1 95 ? -10.715 -3.256 -2.808 1.00 94.31 95 LEU A N 1
ATOM 697 C CA . LEU A 1 95 ? -10.891 -1.838 -2.522 1.00 94.31 95 LEU A CA 1
ATOM 698 C C . LEU A 1 95 ? -11.288 -1.654 -1.056 1.00 94.31 95 LEU A C 1
ATOM 700 O O . LEU A 1 95 ? -12.243 -2.276 -0.598 1.00 94.31 95 LEU A O 1
ATOM 704 N N . SER A 1 96 ? -10.602 -0.788 -0.313 1.00 91.56 96 SER A N 1
ATOM 705 C CA . SER A 1 96 ? -10.891 -0.614 1.117 1.00 91.56 96 SER A CA 1
ATOM 706 C C . SER A 1 96 ? -12.239 0.072 1.383 1.00 91.56 96 SER A C 1
ATOM 708 O O . SER A 1 96 ? -12.961 -0.297 2.311 1.00 91.56 96 SER A O 1
ATOM 710 N N . VAL A 1 97 ? -12.614 1.039 0.539 1.00 90.44 97 VAL A N 1
ATOM 711 C CA . VAL A 1 97 ? -13.917 1.721 0.575 1.00 90.44 97 VAL A CA 1
ATOM 712 C C . VAL A 1 97 ? -14.421 1.917 -0.847 1.00 90.44 97 VAL A C 1
ATOM 714 O O . VAL A 1 97 ? -13.739 2.531 -1.665 1.00 90.44 97 VAL A O 1
ATOM 717 N N . SER A 1 98 ? -15.633 1.443 -1.130 1.00 82.50 98 SER A N 1
ATOM 718 C CA . SER A 1 98 ? -16.294 1.708 -2.408 1.00 82.50 98 SER A CA 1
ATOM 719 C C . SER A 1 98 ? -16.709 3.174 -2.499 1.00 82.50 98 SER A C 1
ATOM 721 O O . SER A 1 98 ? -17.440 3.664 -1.639 1.00 82.50 98 SER A O 1
ATOM 723 N N . ASN A 1 99 ? -16.313 3.860 -3.569 1.00 80.19 99 ASN A N 1
ATOM 724 C CA . ASN A 1 99 ? -16.802 5.199 -3.886 1.00 80.19 99 ASN A CA 1
ATOM 725 C C . ASN A 1 99 ? -17.161 5.294 -5.389 1.00 80.19 99 ASN A C 1
ATOM 727 O O . ASN A 1 99 ? -16.755 4.437 -6.173 1.00 80.19 99 ASN A O 1
ATOM 731 N N . PRO A 1 100 ? -17.967 6.281 -5.824 1.00 77.25 100 PRO A N 1
ATOM 732 C CA . PRO A 1 100 ? -18.407 6.362 -7.219 1.00 77.25 100 PRO A CA 1
ATOM 733 C C . PRO A 1 100 ? -17.280 6.583 -8.238 1.00 77.25 100 PRO A C 1
ATOM 735 O O . PRO A 1 100 ? -17.453 6.211 -9.399 1.00 77.25 100 PRO A O 1
ATOM 738 N N . GLU A 1 101 ? -16.171 7.190 -7.809 1.00 77.00 101 GLU A N 1
ATOM 739 C CA . GLU A 1 101 ? -15.033 7.597 -8.644 1.00 77.00 101 GLU A CA 1
ATOM 740 C C . GLU A 1 101 ? -14.003 6.471 -8.821 1.00 77.00 101 GLU A C 1
ATOM 742 O O . GLU A 1 101 ? -13.338 6.386 -9.849 1.00 77.00 101 GLU A O 1
ATOM 747 N N . THR A 1 102 ? -13.889 5.579 -7.838 1.00 78.31 102 THR A N 1
ATOM 748 C CA . THR A 1 102 ? -12.952 4.458 -7.788 1.00 78.31 102 THR A CA 1
ATOM 749 C C . THR A 1 102 ? -13.741 3.159 -7.806 1.00 78.31 102 THR A C 1
ATOM 751 O O . THR A 1 102 ? -14.301 2.733 -6.796 1.00 78.31 102 THR A O 1
ATOM 754 N N . ARG A 1 103 ? -13.784 2.519 -8.974 1.00 79.38 103 ARG A N 1
ATOM 755 C CA . ARG A 1 103 ? -14.392 1.199 -9.148 1.00 79.38 103 ARG A CA 1
ATOM 756 C C . ARG A 1 103 ? -13.309 0.182 -9.440 1.00 79.38 103 ARG A C 1
ATOM 758 O O . ARG A 1 103 ? -12.392 0.456 -10.208 1.00 79.38 103 ARG A O 1
ATOM 765 N N . VAL A 1 104 ? -13.448 -0.980 -8.825 1.00 86.06 104 VAL A N 1
ATOM 766 C CA . VAL A 1 104 ? -12.619 -2.150 -9.094 1.00 86.06 104 VAL A CA 1
ATOM 767 C C . VAL A 1 104 ? -13.535 -3.260 -9.578 1.00 86.06 104 VAL A C 1
ATOM 769 O O . VAL A 1 104 ? -14.709 -3.290 -9.203 1.00 86.06 104 VAL A O 1
ATOM 772 N N . ASP A 1 105 ? -13.013 -4.138 -10.423 1.00 90.38 105 ASP A N 1
ATOM 773 C CA . ASP A 1 105 ? -13.793 -5.266 -10.914 1.00 90.38 105 ASP A CA 1
ATOM 774 C C . ASP A 1 105 ? -14.099 -6.237 -9.769 1.00 90.38 105 ASP A C 1
ATOM 776 O O . ASP A 1 105 ? -13.254 -6.503 -8.904 1.00 90.38 105 ASP A O 1
ATOM 780 N N . ASP A 1 106 ? -15.312 -6.786 -9.776 1.00 91.94 106 ASP A N 1
ATOM 781 C CA . ASP A 1 106 ? -15.654 -7.904 -8.906 1.00 91.94 106 ASP A CA 1
ATOM 782 C C . ASP A 1 106 ? -14.748 -9.084 -9.254 1.00 91.94 106 ASP A C 1
ATOM 784 O O . ASP A 1 106 ? -14.688 -9.533 -10.402 1.00 91.94 106 ASP A O 1
ATOM 788 N N . ALA A 1 107 ? -14.054 -9.602 -8.248 1.00 95.31 107 ALA A N 1
ATOM 789 C CA . ALA A 1 107 ? -13.095 -10.675 -8.428 1.00 95.31 107 ALA A CA 1
ATOM 790 C C . ALA A 1 107 ? -13.255 -11.729 -7.336 1.00 95.31 107 ALA A C 1
ATOM 792 O O . ALA A 1 107 ? -13.420 -11.407 -6.159 1.00 95.31 107 ALA A O 1
ATOM 793 N N . GLU A 1 108 ? -13.185 -12.996 -7.733 1.00 97.94 108 GLU A N 1
ATOM 794 C CA . GLU A 1 108 ? -13.189 -14.145 -6.829 1.00 97.94 108 GLU A CA 1
ATOM 795 C C . GLU A 1 108 ? -11.753 -14.587 -6.568 1.00 97.94 108 GLU A C 1
ATOM 797 O O . GLU A 1 108 ? -11.000 -14.743 -7.518 1.00 97.94 108 GLU A O 1
ATOM 802 N N . PHE A 1 109 ? -11.350 -14.779 -5.315 1.00 98.25 109 PHE A N 1
ATOM 803 C CA . PHE A 1 109 ? -10.026 -15.306 -4.979 1.00 98.25 109 PHE A CA 1
ATOM 804 C C . PHE A 1 109 ? -9.872 -16.754 -5.463 1.00 98.25 109 PHE A C 1
ATOM 806 O O . PHE A 1 109 ? -10.807 -17.551 -5.364 1.00 98.25 109 PHE A O 1
ATOM 813 N N . GLU A 1 110 ? -8.678 -17.106 -5.926 1.00 98.31 110 GLU A N 1
ATOM 814 C CA . GLU A 1 110 ? -8.336 -18.421 -6.473 1.00 98.31 110 GLU A CA 1
ATOM 815 C C . GLU A 1 110 ? -7.176 -19.063 -5.695 1.00 98.31 110 GLU A C 1
ATOM 817 O O . GLU A 1 110 ? -6.457 -18.415 -4.929 1.00 98.31 110 GLU A O 1
ATOM 822 N N . GLU A 1 111 ? -6.999 -20.375 -5.859 1.00 98.00 111 GLU A N 1
ATOM 823 C CA . GLU A 1 111 ? -5.857 -21.080 -5.275 1.00 98.00 111 GLU A CA 1
ATOM 824 C C . GLU A 1 111 ? -4.531 -20.584 -5.864 1.00 98.00 111 GLU A C 1
ATOM 826 O O . GLU A 1 111 ? -4.437 -20.255 -7.045 1.00 98.00 111 GLU A O 1
ATOM 831 N N . ASN A 1 112 ? -3.475 -20.604 -5.044 1.00 97.12 112 ASN A N 1
ATOM 832 C CA . ASN A 1 112 ? -2.112 -20.198 -5.418 1.00 97.12 112 ASN A CA 1
ATOM 833 C C . ASN A 1 112 ? -1.948 -18.708 -5.768 1.00 97.12 112 ASN A C 1
ATOM 835 O O . ASN A 1 112 ? -0.920 -18.311 -6.318 1.00 97.12 112 ASN A O 1
ATOM 839 N N . GLU A 1 113 ? -2.920 -17.868 -5.418 1.00 98.00 113 GLU A N 1
ATOM 840 C CA . GLU A 1 113 ? -2.772 -16.418 -5.481 1.00 98.00 113 GLU A CA 1
ATOM 841 C C . GLU A 1 113 ? -2.127 -15.858 -4.208 1.00 98.00 113 GLU A C 1
ATOM 843 O O . GLU A 1 113 ? -2.323 -16.367 -3.104 1.00 98.00 113 GLU A O 1
ATOM 848 N N . VAL A 1 114 ? -1.370 -14.771 -4.361 1.00 98.06 114 VAL A N 1
ATOM 849 C CA . VAL A 1 114 ? -0.720 -14.054 -3.258 1.00 98.06 114 VAL A CA 1
ATOM 850 C C . VAL A 1 114 ? -1.250 -12.629 -3.228 1.00 98.06 114 VAL A C 1
ATOM 852 O O . VAL A 1 114 ? -1.375 -12.001 -4.276 1.00 98.06 114 VAL A O 1
ATOM 855 N N . TYR A 1 115 ? -1.541 -12.110 -2.037 1.00 98.25 115 TYR A N 1
ATOM 856 C CA . TYR A 1 115 ? -2.081 -10.766 -1.842 1.00 98.25 115 TYR A CA 1
ATOM 857 C C . TYR A 1 115 ? -1.313 -10.002 -0.770 1.00 98.25 115 TYR A C 1
ATOM 859 O O . TYR A 1 115 ? -0.929 -10.573 0.251 1.00 98.25 115 TYR A O 1
ATOM 867 N N . SER A 1 116 ? -1.145 -8.698 -0.980 1.00 97.81 116 SER A N 1
ATOM 868 C CA . SER A 1 116 ? -0.816 -7.735 0.067 1.00 97.81 116 SER A CA 1
ATOM 869 C C . SER A 1 116 ? -2.113 -7.115 0.582 1.00 97.81 116 SER A C 1
ATOM 871 O O . SER A 1 116 ? -2.760 -6.332 -0.110 1.00 97.81 116 SER A O 1
ATOM 873 N N . ILE A 1 117 ? -2.527 -7.506 1.788 1.00 97.81 117 ILE A N 1
ATOM 874 C CA . ILE A 1 117 ? -3.712 -6.940 2.440 1.00 97.81 117 ILE A CA 1
ATOM 875 C C . ILE A 1 117 ? -3.286 -5.737 3.275 1.00 97.81 117 ILE A C 1
ATOM 877 O O . ILE A 1 117 ? -2.571 -5.898 4.263 1.00 97.81 117 ILE A O 1
ATOM 881 N N . ASP A 1 118 ? -3.742 -4.553 2.878 1.00 97.81 118 ASP A N 1
ATOM 882 C CA . ASP A 1 118 ? -3.442 -3.284 3.535 1.00 97.81 118 ASP A CA 1
ATOM 883 C C . ASP A 1 118 ? -4.706 -2.681 4.160 1.00 97.81 118 ASP A C 1
ATOM 885 O O . ASP A 1 118 ? -5.710 -2.429 3.488 1.00 97.81 118 ASP A O 1
ATOM 889 N N . ILE A 1 119 ? -4.655 -2.471 5.477 1.00 97.88 119 ILE A N 1
ATOM 890 C CA . ILE A 1 119 ? -5.774 -1.989 6.285 1.00 97.88 119 ILE A CA 1
ATOM 891 C C . ILE A 1 119 ? -5.368 -0.691 6.964 1.00 97.88 119 ILE A C 1
ATOM 893 O O . ILE A 1 119 ? -4.595 -0.676 7.924 1.00 97.88 119 ILE A O 1
ATOM 897 N N . VAL A 1 120 ? -5.984 0.400 6.520 1.00 97.94 120 VAL A N 1
ATOM 898 C CA . VAL A 1 120 ? -5.788 1.722 7.109 1.00 97.94 120 VAL A CA 1
ATOM 899 C C . VAL A 1 120 ? -7.114 2.223 7.666 1.00 97.94 120 VAL A C 1
ATOM 901 O O . VAL A 1 120 ? -8.109 2.351 6.951 1.00 97.94 120 VAL A O 1
ATOM 904 N N . THR A 1 121 ? -7.126 2.521 8.962 1.00 97.88 121 THR A N 1
ATOM 905 C CA . THR A 1 121 ? -8.282 3.063 9.683 1.00 97.88 121 THR A CA 1
ATOM 906 C C . THR A 1 121 ? -8.000 4.477 10.182 1.00 97.88 121 THR A C 1
ATOM 908 O O . THR A 1 121 ? -6.857 4.888 10.391 1.00 97.88 121 THR A O 1
ATOM 911 N N . SER A 1 122 ? -9.066 5.245 10.377 1.00 97.81 122 SER A N 1
ATOM 912 C CA . SER A 1 122 ? -9.029 6.623 10.849 1.00 97.81 122 SER A CA 1
ATOM 913 C C . SER A 1 122 ? -10.088 6.857 11.918 1.00 97.81 122 SER A C 1
ATOM 915 O O . SER A 1 122 ? -11.195 6.327 11.846 1.00 97.81 122 SER A O 1
ATOM 917 N N . THR A 1 123 ? -9.754 7.706 12.887 1.00 97.62 123 THR A N 1
ATOM 918 C CA . THR A 1 123 ? -10.694 8.263 13.873 1.00 97.62 123 THR A CA 1
ATOM 919 C C . THR A 1 123 ? -11.459 9.479 13.338 1.00 97.62 123 THR A C 1
ATOM 921 O O . THR A 1 123 ? -12.309 10.028 14.041 1.00 97.62 123 THR A O 1
ATOM 924 N N . GLY A 1 124 ? -11.116 9.948 12.132 1.00 96.75 124 GLY A N 1
ATOM 925 C CA . GLY A 1 124 ? -11.790 11.032 11.422 1.00 96.75 124 GLY A CA 1
ATOM 926 C C . GLY A 1 124 ? -12.707 10.518 10.311 1.00 96.75 124 GLY A C 1
ATOM 927 O O . GLY A 1 124 ? -13.232 9.412 10.371 1.00 96.75 124 GLY A O 1
ATOM 928 N N . GLU A 1 125 ? -12.872 11.321 9.258 1.00 94.88 125 GLU A N 1
ATOM 929 C CA . GLU A 1 125 ? -13.800 11.021 8.154 1.00 94.88 125 GLU A CA 1
ATOM 930 C C . GLU A 1 125 ? -13.328 9.904 7.208 1.00 94.88 125 GLU A C 1
ATOM 932 O O . GLU A 1 125 ? -14.091 9.482 6.348 1.00 94.88 125 GLU A O 1
ATOM 937 N N . GLY A 1 126 ? -12.080 9.435 7.329 1.00 95.00 126 GLY A N 1
ATOM 938 C CA . GLY A 1 126 ? -11.513 8.429 6.419 1.00 95.00 126 GLY A CA 1
ATOM 939 C C . GLY A 1 126 ? -11.143 8.965 5.030 1.00 95.00 126 GLY A C 1
ATOM 940 O O . GLY A 1 126 ? -10.778 8.183 4.164 1.00 95.00 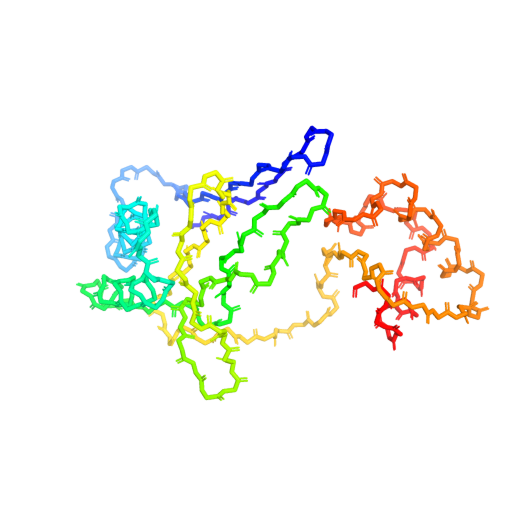126 GLY A O 1
ATOM 941 N N . LYS A 1 127 ? -11.185 10.285 4.816 1.00 94.19 127 LYS A N 1
ATOM 942 C CA . LYS A 1 127 ? -10.881 10.933 3.531 1.00 94.19 127 LYS A CA 1
ATOM 943 C C . LYS A 1 127 ? -9.505 11.601 3.557 1.00 94.19 127 LYS A C 1
ATOM 945 O O . LYS A 1 127 ? -9.390 12.704 4.106 1.00 94.19 127 LYS A O 1
ATOM 950 N N . PRO A 1 128 ? -8.449 10.956 3.027 1.00 92.31 128 PRO A N 1
ATOM 951 C CA . PRO A 1 128 ? -7.125 11.557 3.002 1.00 92.31 128 PRO A CA 1
ATOM 952 C C . PRO A 1 128 ? -7.113 12.759 2.050 1.00 92.31 128 PRO A C 1
ATOM 954 O O . PRO A 1 128 ? -7.787 12.772 1.023 1.00 92.31 128 PRO A O 1
ATOM 957 N N . LYS A 1 129 ? -6.341 13.790 2.401 1.00 92.00 129 LYS A N 1
ATOM 958 C CA . LYS A 1 129 ? -6.107 14.966 1.556 1.00 92.00 129 LYS A CA 1
ATOM 959 C C . LYS A 1 129 ? -4.613 15.102 1.326 1.00 92.00 129 LYS A C 1
ATOM 961 O O . LYS A 1 129 ? -3.840 15.025 2.282 1.00 92.00 129 LYS A O 1
ATOM 966 N N . LEU A 1 130 ? -4.220 15.328 0.078 1.00 88.25 130 LEU A N 1
ATOM 967 C CA . LEU A 1 130 ? -2.839 15.654 -0.245 1.00 88.25 130 LEU A CA 1
ATOM 968 C C . LEU A 1 130 ? -2.498 17.020 0.366 1.00 88.25 130 LEU A C 1
ATOM 970 O O . LEU A 1 130 ? -3.192 18.002 0.110 1.00 88.25 130 LEU A O 1
ATOM 974 N N . ILE A 1 131 ? -1.460 17.064 1.202 1.00 89.06 131 ILE A N 1
ATOM 975 C CA . ILE A 1 131 ? -1.009 18.303 1.852 1.00 89.06 131 ILE A CA 1
ATOM 976 C C . ILE A 1 131 ? 0.003 19.025 0.958 1.00 89.06 131 ILE A C 1
ATOM 978 O O . ILE A 1 131 ? -0.164 20.208 0.675 1.00 89.06 131 ILE A O 1
ATOM 982 N N . ASP A 1 132 ? 1.041 18.316 0.507 1.00 86.06 132 ASP A N 1
ATOM 983 C CA . ASP A 1 132 ? 2.076 18.850 -0.379 1.00 86.06 132 ASP A CA 1
ATOM 984 C C . ASP A 1 132 ? 2.639 17.736 -1.266 1.00 86.06 132 ASP A C 1
ATOM 986 O O . ASP A 1 132 ? 3.278 16.800 -0.787 1.00 86.06 132 ASP A O 1
ATOM 990 N N . GLU A 1 133 ? 2.428 17.860 -2.572 1.00 80.38 133 GLU A N 1
ATOM 991 C CA . GLU A 1 133 ? 2.934 16.923 -3.577 1.00 80.38 133 GLU A CA 1
ATOM 992 C C . GLU A 1 133 ? 4.468 16.856 -3.602 1.00 80.38 133 GLU A C 1
ATOM 994 O O . GLU A 1 133 ? 5.053 15.819 -3.908 1.00 80.38 133 GLU A O 1
ATOM 999 N N . LYS A 1 134 ? 5.154 17.936 -3.201 1.00 79.38 134 LYS A N 1
ATOM 1000 C CA . LYS A 1 134 ? 6.624 17.982 -3.166 1.00 79.38 134 LYS A CA 1
ATOM 1001 C C . LYS A 1 134 ? 7.223 17.076 -2.090 1.00 79.38 134 LYS A C 1
ATOM 1003 O O . LYS A 1 134 ? 8.435 16.870 -2.097 1.00 79.38 134 LYS A O 1
ATOM 1008 N N . GLN A 1 135 ? 6.408 16.560 -1.167 1.00 82.25 135 GLN A N 1
ATOM 1009 C CA . GLN A 1 135 ? 6.839 15.615 -0.134 1.00 82.25 135 GLN A CA 1
ATOM 1010 C C . GLN A 1 135 ? 6.847 14.158 -0.616 1.00 82.25 135 GLN A C 1
ATOM 1012 O O . GLN A 1 135 ? 7.333 13.286 0.107 1.00 82.25 135 GLN A O 1
ATOM 1017 N N . THR A 1 136 ? 6.361 13.875 -1.829 1.00 91.56 136 THR A N 1
ATOM 1018 C CA . THR A 1 136 ? 6.425 12.530 -2.404 1.00 91.56 136 THR A CA 1
ATOM 1019 C C . THR A 1 136 ? 7.883 12.122 -2.614 1.00 91.56 136 THR A C 1
ATOM 1021 O O . THR A 1 136 ? 8.632 12.735 -3.377 1.00 91.56 136 THR A O 1
ATOM 1024 N N . THR A 1 137 ? 8.303 11.073 -1.908 1.00 93.81 137 THR A N 1
ATOM 1025 C CA . THR A 1 137 ? 9.673 10.535 -1.968 1.00 93.81 137 THR A CA 1
ATOM 1026 C C . THR A 1 137 ? 9.726 9.080 -2.409 1.00 93.81 137 THR A C 1
ATOM 1028 O O . THR A 1 137 ? 10.822 8.569 -2.598 1.00 93.81 137 THR A O 1
ATOM 1031 N N . ILE A 1 138 ? 8.581 8.422 -2.591 1.00 95.56 138 ILE A N 1
ATOM 1032 C CA . ILE A 1 138 ? 8.488 7.031 -3.039 1.00 95.56 138 ILE A CA 1
ATOM 1033 C C . ILE A 1 138 ? 7.882 7.032 -4.441 1.00 95.56 138 ILE A C 1
ATOM 1035 O O . ILE A 1 138 ? 6.860 7.676 -4.658 1.00 95.56 138 ILE A O 1
ATOM 1039 N N . TYR A 1 139 ? 8.526 6.333 -5.371 1.00 95.94 139 TYR A N 1
ATOM 1040 C CA . TYR A 1 139 ? 8.152 6.274 -6.787 1.00 95.94 139 TYR A CA 1
ATOM 1041 C C . TYR A 1 139 ? 8.261 4.839 -7.298 1.00 95.94 139 TYR A C 1
ATOM 1043 O O . TYR A 1 139 ? 8.986 4.036 -6.706 1.00 95.94 139 TYR A O 1
ATOM 1051 N N . LYS A 1 140 ? 7.595 4.512 -8.411 1.00 96.44 140 LYS A N 1
ATOM 1052 C CA . LYS A 1 140 ? 7.687 3.189 -9.040 1.00 96.44 140 LYS A CA 1
ATOM 1053 C C . LYS A 1 140 ? 7.690 3.328 -10.558 1.00 96.44 140 LYS A C 1
ATOM 1055 O O . LYS A 1 140 ? 6.827 3.960 -11.134 1.00 96.44 140 LYS A O 1
ATOM 1060 N N . ARG A 1 141 ? 8.616 2.662 -11.244 1.00 95.88 141 ARG A N 1
ATOM 1061 C CA . ARG A 1 141 ? 8.680 2.700 -12.712 1.00 95.88 141 ARG A CA 1
ATOM 1062 C C . ARG A 1 141 ? 7.377 2.197 -13.369 1.00 95.88 141 ARG A C 1
ATOM 1064 O O . ARG A 1 141 ? 7.014 1.032 -13.220 1.00 95.88 141 ARG A O 1
ATOM 1071 N N . ALA A 1 142 ? 6.755 3.040 -14.195 1.00 94.19 142 ALA A N 1
ATOM 1072 C CA . ALA A 1 142 ? 5.625 2.679 -15.057 1.00 94.19 142 ALA A CA 1
ATOM 1073 C C . ALA A 1 142 ? 6.107 2.023 -16.366 1.00 94.19 142 ALA A C 1
ATOM 1075 O O . ALA A 1 142 ? 6.268 2.677 -17.399 1.00 94.19 142 ALA A O 1
ATOM 1076 N N . VAL A 1 143 ? 6.446 0.734 -16.319 1.00 89.94 143 VAL A N 1
ATOM 1077 C CA . VAL A 1 143 ? 7.129 0.018 -17.420 1.00 89.94 143 VAL A CA 1
ATOM 1078 C C . VAL A 1 143 ? 6.376 0.010 -18.758 1.00 89.94 143 VAL A C 1
ATOM 1080 O O . VAL A 1 143 ? 7.005 -0.120 -19.805 1.00 89.94 143 VAL A O 1
ATOM 1083 N N . ASP A 1 144 ? 5.059 0.188 -18.737 1.00 90.38 144 ASP A N 1
ATOM 1084 C CA . ASP A 1 144 ? 4.181 0.299 -19.906 1.00 90.38 144 ASP A CA 1
ATOM 1085 C C . ASP A 1 144 ? 4.252 1.679 -20.588 1.00 90.38 144 ASP A C 1
ATOM 1087 O O . ASP A 1 144 ? 3.863 1.833 -21.748 1.00 90.38 144 ASP A O 1
ATOM 1091 N N . LYS A 1 145 ? 4.789 2.688 -19.896 1.00 93.31 145 LYS A N 1
ATOM 1092 C CA . LYS A 1 145 ? 4.923 4.059 -20.390 1.00 93.31 145 LYS A CA 1
ATOM 1093 C C . LYS A 1 145 ? 6.311 4.299 -20.965 1.00 93.31 145 LYS A C 1
ATOM 1095 O O . LYS A 1 145 ? 7.341 4.002 -20.349 1.00 93.31 145 LYS A O 1
ATOM 1100 N N . THR A 1 146 ? 6.332 4.871 -22.168 1.00 91.75 146 THR A N 1
ATOM 1101 C CA . THR A 1 146 ? 7.554 5.221 -22.896 1.00 91.75 146 THR A CA 1
ATOM 1102 C C . THR A 1 146 ? 7.495 6.676 -23.334 1.00 91.75 146 THR A C 1
ATOM 1104 O O . THR A 1 146 ? 6.546 7.100 -23.988 1.00 91.75 146 THR A O 1
ATOM 1107 N N . TYR A 1 147 ? 8.546 7.431 -23.018 1.00 95.00 147 TYR A N 1
ATOM 1108 C CA . TYR A 1 147 ? 8.702 8.816 -23.439 1.00 95.00 147 TYR A CA 1
ATOM 1109 C C . TYR A 1 147 ? 10.179 9.144 -23.677 1.00 95.00 147 TYR A C 1
ATOM 1111 O O . TYR A 1 147 ? 11.067 8.686 -22.954 1.00 95.00 147 TYR A O 1
ATOM 1119 N N . SER A 1 148 ? 10.458 9.951 -24.700 1.00 94.50 148 SER A N 1
ATOM 1120 C CA . SER A 1 148 ? 11.815 10.408 -25.011 1.00 94.50 148 SER A CA 1
ATOM 1121 C C . SER A 1 148 ? 12.180 11.650 -24.194 1.00 94.50 148 SER A C 1
ATOM 1123 O O . SER A 1 148 ? 11.946 12.781 -24.618 1.00 94.50 148 SER A O 1
ATOM 1125 N N . LEU A 1 149 ? 12.792 11.428 -23.027 1.00 95.75 149 LEU A N 1
ATOM 1126 C CA . LEU A 1 149 ? 13.234 12.488 -22.113 1.00 95.75 149 LEU A CA 1
ATOM 1127 C C . LEU A 1 149 ? 14.230 13.457 -22.767 1.00 95.75 149 LEU A C 1
ATOM 1129 O O . LEU A 1 149 ? 15.255 13.052 -23.335 1.00 95.75 149 LEU A O 1
ATOM 1133 N N . LYS A 1 150 ? 13.970 14.757 -22.620 1.00 94.81 150 LYS A N 1
ATOM 1134 C CA . LYS A 1 150 ? 14.746 15.838 -23.239 1.00 94.81 150 LYS A CA 1
ATOM 1135 C C . LYS A 1 150 ? 15.943 16.234 -22.387 1.00 94.81 150 LYS A C 1
ATOM 1137 O O . LYS A 1 150 ? 17.018 16.499 -22.940 1.00 94.81 150 LYS A O 1
ATOM 1142 N N . MET A 1 151 ? 15.830 16.220 -21.059 1.00 93.88 151 MET A N 1
ATOM 1143 C CA . MET A 1 151 ? 16.935 16.628 -20.191 1.00 93.88 151 MET A CA 1
ATOM 1144 C C . MET A 1 151 ? 17.951 15.497 -19.988 1.00 93.88 151 MET A C 1
ATOM 1146 O O . MET A 1 151 ? 17.613 14.330 -19.788 1.00 93.88 151 MET A O 1
ATOM 1150 N N . LYS A 1 152 ? 19.243 15.854 -19.983 1.00 93.44 152 LYS A N 1
ATOM 1151 C CA . LYS A 1 152 ? 20.333 14.905 -19.691 1.00 93.44 152 LYS A CA 1
ATOM 1152 C C . LYS A 1 152 ? 20.215 14.317 -18.280 1.00 93.44 152 LYS A C 1
ATOM 1154 O O . LYS A 1 152 ? 20.503 13.140 -18.098 1.00 93.44 152 LYS A O 1
ATOM 1159 N N . ALA A 1 153 ? 19.788 15.129 -17.309 1.00 93.75 153 ALA A N 1
ATOM 1160 C CA . ALA A 1 153 ? 19.582 14.695 -15.929 1.00 93.75 153 ALA A CA 1
ATOM 1161 C C . ALA A 1 153 ? 18.486 13.622 -15.828 1.00 93.75 153 ALA A C 1
ATOM 1163 O O . ALA A 1 153 ? 18.718 12.591 -15.212 1.00 93.75 153 ALA A O 1
ATOM 1164 N N . SER A 1 154 ? 17.347 13.808 -16.496 1.00 95.19 154 SER A N 1
ATOM 1165 C CA . SER A 1 154 ? 16.232 12.854 -16.468 1.00 95.19 154 SER A CA 1
ATOM 1166 C C . SER A 1 154 ? 16.585 11.539 -17.149 1.00 95.19 154 SER A C 1
ATOM 1168 O O . SER A 1 154 ? 16.327 10.482 -16.588 1.00 95.19 154 SER A O 1
ATOM 1170 N N . ARG A 1 155 ? 17.257 11.573 -18.313 1.00 95.44 155 ARG A N 1
ATOM 1171 C CA . ARG A 1 155 ? 17.760 10.343 -18.958 1.00 95.44 155 ARG A CA 1
ATOM 1172 C C . ARG A 1 155 ? 18.704 9.561 -18.047 1.00 95.44 155 ARG A C 1
ATOM 1174 O O . ARG A 1 155 ? 18.641 8.337 -18.011 1.00 95.44 155 ARG A O 1
ATOM 1181 N N . PHE A 1 156 ? 19.574 10.268 -17.325 1.00 95.12 156 PHE A N 1
ATOM 1182 C CA . PHE A 1 156 ? 20.482 9.656 -16.361 1.00 95.12 156 PHE A CA 1
ATOM 1183 C C . PHE A 1 156 ? 19.714 9.006 -15.202 1.00 95.12 156 PHE A C 1
ATOM 1185 O O . PHE A 1 156 ? 19.929 7.830 -14.933 1.00 95.12 156 PHE A O 1
ATOM 1192 N N . ILE A 1 157 ? 18.783 9.736 -14.579 1.00 95.25 157 ILE A N 1
ATOM 1193 C CA . ILE A 1 157 ? 17.970 9.228 -13.466 1.00 95.25 157 ILE A CA 1
ATOM 1194 C C . ILE A 1 157 ? 17.108 8.039 -13.894 1.00 95.25 157 ILE A C 1
ATOM 1196 O O . ILE A 1 157 ? 17.100 7.024 -13.210 1.00 95.25 157 ILE A O 1
ATOM 1200 N N . LEU A 1 158 ? 16.448 8.099 -15.053 1.00 95.06 158 LEU A N 1
ATOM 1201 C CA . LEU A 1 158 ? 15.661 6.972 -15.554 1.00 95.06 158 LEU A CA 1
ATOM 1202 C C . LEU A 1 158 ? 16.538 5.736 -15.814 1.00 95.06 158 LEU A C 1
ATOM 1204 O O . LEU A 1 158 ? 16.127 4.616 -1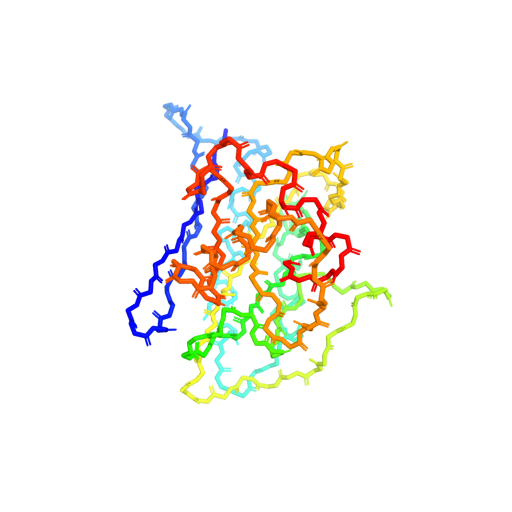5.521 1.00 95.06 158 LEU A O 1
ATOM 1208 N N . SER A 1 159 ? 17.756 5.926 -16.336 1.00 95.25 159 SER A N 1
ATOM 1209 C CA . SER A 1 159 ? 18.716 4.830 -16.512 1.00 95.25 159 SER A CA 1
ATOM 1210 C C . SER A 1 159 ? 19.153 4.230 -15.174 1.00 95.25 159 SER A C 1
ATOM 1212 O O . SER A 1 159 ? 19.267 3.013 -15.077 1.00 95.25 159 SER A O 1
ATOM 1214 N N . GLU A 1 160 ? 19.401 5.060 -14.159 1.00 95.69 160 GLU A N 1
ATOM 1215 C CA . GLU A 1 160 ? 19.738 4.609 -12.806 1.00 95.69 160 GLU A CA 1
ATOM 1216 C C . GLU A 1 160 ? 18.579 3.815 -12.181 1.00 95.69 160 GLU A C 1
ATOM 1218 O O . GLU A 1 160 ? 18.798 2.719 -11.665 1.00 95.69 160 GLU A O 1
ATOM 1223 N N . ILE A 1 161 ? 17.344 4.316 -12.302 1.00 95.94 161 ILE A N 1
ATOM 1224 C CA . ILE A 1 161 ? 16.124 3.643 -11.832 1.00 95.94 161 ILE A CA 1
ATOM 1225 C C . ILE A 1 161 ? 15.961 2.285 -12.516 1.00 95.94 161 ILE A C 1
ATOM 1227 O O . ILE A 1 161 ? 15.790 1.285 -11.833 1.00 95.94 161 ILE A O 1
ATOM 1231 N N . ASN A 1 162 ? 16.088 2.208 -13.842 1.00 94.81 162 ASN A N 1
ATOM 1232 C CA . ASN A 1 162 ? 15.951 0.938 -14.562 1.00 94.81 162 ASN A CA 1
ATOM 1233 C C . ASN A 1 162 ? 17.026 -0.095 -14.172 1.00 94.81 162 ASN A C 1
ATOM 1235 O O . ASN A 1 162 ? 16.789 -1.292 -14.293 1.00 94.81 162 ASN A O 1
ATOM 1239 N N . GLN A 1 163 ? 18.206 0.346 -13.725 1.00 95.19 163 GLN A N 1
ATOM 1240 C CA . GLN A 1 163 ? 19.279 -0.551 -13.284 1.00 95.19 163 GLN A CA 1
ATOM 1241 C C . GLN A 1 163 ? 19.101 -1.016 -11.836 1.00 95.19 163 GLN A C 1
ATOM 1243 O O . GLN A 1 163 ? 19.330 -2.187 -11.544 1.00 95.19 163 GLN A O 1
ATOM 1248 N N . LYS A 1 164 ? 18.726 -0.107 -10.928 1.00 95.12 164 LYS A N 1
ATOM 1249 C CA . LYS A 1 164 ? 18.636 -0.389 -9.486 1.00 95.12 164 LYS A CA 1
ATOM 1250 C C . LYS A 1 164 ? 17.251 -0.871 -9.047 1.00 95.12 164 LYS A C 1
ATOM 1252 O O . LYS A 1 164 ? 17.154 -1.738 -8.186 1.00 95.12 164 LYS A O 1
ATOM 1257 N N . PHE A 1 165 ? 16.196 -0.303 -9.627 1.00 94.88 165 PHE A N 1
ATOM 1258 C CA . PHE A 1 165 ? 14.797 -0.435 -9.202 1.00 94.88 165 PHE A CA 1
ATOM 1259 C C . PHE A 1 165 ? 13.849 -0.610 -10.409 1.00 94.88 165 PHE A C 1
ATOM 1261 O O . PHE A 1 165 ? 12.906 0.165 -10.575 1.00 94.88 165 PHE A O 1
ATOM 1268 N N . PRO A 1 166 ? 14.076 -1.601 -11.291 1.00 89.50 166 PRO A N 1
ATOM 1269 C CA . PRO A 1 166 ? 13.406 -1.682 -12.596 1.00 89.50 166 PRO A CA 1
ATOM 1270 C C . PRO A 1 166 ? 11.871 -1.683 -12.539 1.00 89.50 166 PRO A C 1
ATOM 1272 O O . PRO A 1 166 ? 11.219 -1.226 -13.472 1.00 89.50 166 PRO A O 1
ATOM 1275 N N . ILE A 1 167 ? 11.305 -2.218 -11.461 1.00 90.00 167 ILE A N 1
ATOM 1276 C CA . ILE A 1 167 ? 9.868 -2.501 -11.308 1.00 90.00 167 ILE A CA 1
ATOM 1277 C C . ILE A 1 167 ? 9.348 -2.269 -9.882 1.00 90.00 167 ILE A C 1
ATOM 1279 O O . ILE A 1 167 ? 8.138 -2.193 -9.675 1.00 90.00 167 ILE A O 1
ATOM 1283 N N . MET A 1 168 ? 10.245 -2.191 -8.893 1.00 95.31 168 MET A N 1
ATOM 1284 C CA . MET A 1 168 ? 9.877 -2.092 -7.484 1.00 95.31 168 MET A CA 1
ATOM 1285 C C . MET A 1 168 ? 9.823 -0.628 -7.053 1.00 95.31 168 MET A C 1
ATOM 1287 O O . MET A 1 168 ? 10.591 0.182 -7.581 1.00 95.31 168 MET A O 1
ATOM 1291 N N . PRO A 1 169 ? 8.962 -0.284 -6.079 1.00 96.94 169 PRO A N 1
ATOM 1292 C CA . PRO A 1 169 ? 8.995 1.030 -5.464 1.00 96.94 169 PRO A CA 1
ATOM 1293 C C . PRO A 1 169 ? 10.372 1.336 -4.869 1.00 96.94 169 PRO A C 1
ATOM 1295 O O . PRO A 1 169 ? 11.022 0.463 -4.291 1.00 96.94 169 PRO A O 1
ATOM 1298 N N . PHE A 1 170 ? 10.807 2.584 -4.986 1.00 96.12 170 PHE A N 1
ATOM 1299 C CA . PHE A 1 170 ? 12.091 3.047 -4.469 1.00 96.12 170 PHE A CA 1
ATOM 1300 C C . PHE A 1 170 ? 11.956 4.424 -3.832 1.00 96.12 170 PHE A C 1
ATOM 1302 O O . PHE A 1 170 ? 11.052 5.195 -4.163 1.00 96.12 170 PHE A O 1
ATOM 1309 N N . ASN A 1 171 ? 12.875 4.746 -2.920 1.00 95.31 171 ASN A N 1
ATOM 1310 C CA . ASN A 1 171 ? 12.935 6.070 -2.327 1.00 95.31 171 ASN A CA 1
ATOM 1311 C C . ASN A 1 171 ? 13.871 6.979 -3.137 1.00 95.31 171 ASN A C 1
ATOM 1313 O O . ASN A 1 171 ? 14.977 6.590 -3.506 1.00 95.31 171 ASN A O 1
ATOM 1317 N N . ALA A 1 172 ? 13.464 8.226 -3.366 1.00 93.69 172 ALA A N 1
ATOM 1318 C CA . ALA A 1 172 ? 14.255 9.233 -4.068 1.00 93.69 172 ALA A CA 1
ATOM 1319 C C . ALA A 1 172 ? 15.629 9.489 -3.424 1.00 93.69 172 ALA A C 1
ATOM 1321 O O . ALA A 1 172 ? 16.551 9.917 -4.116 1.00 93.69 172 ALA A O 1
ATOM 1322 N N . ARG A 1 173 ? 15.787 9.209 -2.123 1.00 93.25 173 ARG A N 1
ATOM 1323 C CA . ARG A 1 173 ? 17.071 9.313 -1.412 1.00 93.25 173 ARG A CA 1
ATOM 1324 C C . ARG A 1 173 ? 18.122 8.299 -1.882 1.00 93.25 173 ARG A C 1
ATOM 1326 O O . ARG A 1 173 ? 19.301 8.515 -1.631 1.00 93.25 173 ARG A O 1
ATOM 1333 N N . ASP A 1 174 ? 17.705 7.207 -2.527 1.00 93.75 174 ASP A N 1
ATOM 1334 C CA . ASP A 1 174 ? 18.600 6.137 -2.991 1.00 93.75 174 ASP A CA 1
ATOM 1335 C C . ASP A 1 174 ? 19.162 6.416 -4.409 1.00 93.75 174 ASP A C 1
ATOM 1337 O O . ASP A 1 174 ? 19.940 5.623 -4.959 1.00 93.75 174 ASP A O 1
ATOM 1341 N N . LEU A 1 175 ? 18.774 7.555 -5.000 1.00 93.00 175 LEU A N 1
ATOM 1342 C CA . LEU A 1 175 ? 19.258 8.078 -6.281 1.00 93.00 175 LEU A CA 1
ATOM 1343 C C . LEU A 1 175 ? 20.433 9.048 -6.106 1.00 93.00 175 LEU A C 1
ATOM 1345 O O . LEU A 1 175 ? 20.678 9.578 -5.022 1.00 93.00 175 LEU A O 1
ATOM 1349 N N . GLU A 1 176 ? 21.130 9.359 -7.202 1.00 89.12 176 GLU A N 1
ATOM 1350 C CA . GLU A 1 176 ? 22.191 10.369 -7.182 1.00 89.12 176 GLU A CA 1
ATOM 1351 C C . GLU A 1 176 ? 21.643 11.782 -6.862 1.00 89.12 176 GLU A C 1
ATOM 1353 O O . GLU A 1 176 ? 21.043 12.465 -7.702 1.00 89.12 176 GLU A O 1
ATOM 1358 N N . GLU A 1 177 ? 21.920 12.255 -5.640 1.00 77.69 177 GLU A N 1
ATOM 1359 C CA . GLU A 1 177 ? 21.365 13.474 -5.026 1.00 77.69 177 GLU A CA 1
ATOM 1360 C C . GLU A 1 177 ? 21.452 14.723 -5.921 1.00 77.69 177 GLU A C 1
ATOM 1362 O O . GLU A 1 177 ? 20.485 15.476 -6.059 1.00 77.69 177 GLU A O 1
ATOM 1367 N N . LYS A 1 178 ? 22.588 14.925 -6.605 1.00 79.31 178 LYS A N 1
ATOM 1368 C CA . LYS A 1 178 ? 22.827 16.115 -7.445 1.00 79.31 178 LYS A CA 1
ATOM 1369 C C . LYS A 1 178 ? 21.870 16.228 -8.633 1.00 79.31 178 LYS A C 1
ATOM 1371 O O . LYS A 1 178 ? 21.725 17.315 -9.193 1.00 79.31 178 LYS A O 1
ATOM 1376 N N . ARG A 1 179 ? 21.265 15.119 -9.068 1.00 78.06 179 ARG A N 1
ATOM 1377 C CA . ARG A 1 179 ? 20.439 15.047 -10.285 1.00 78.06 179 ARG A CA 1
ATOM 1378 C C . ARG A 1 179 ? 19.008 14.597 -10.015 1.00 78.06 179 ARG A C 1
ATOM 1380 O O . ARG A 1 179 ? 18.151 14.873 -10.854 1.00 78.06 179 ARG A O 1
ATOM 1387 N N . ALA A 1 180 ? 18.741 13.979 -8.863 1.00 82.50 180 ALA A N 1
ATOM 1388 C CA . ALA A 1 180 ? 17.451 13.386 -8.523 1.00 82.50 180 ALA A CA 1
ATOM 1389 C C . ALA A 1 180 ? 16.290 14.384 -8.638 1.00 82.50 180 ALA A C 1
ATOM 1391 O O . ALA A 1 180 ? 15.338 14.130 -9.367 1.00 82.50 180 ALA A O 1
ATOM 1392 N N . ARG A 1 181 ? 16.387 15.565 -8.013 1.00 82.12 181 ARG A N 1
ATOM 1393 C CA . ARG A 1 181 ? 15.259 16.514 -7.954 1.00 82.12 181 ARG A CA 1
ATOM 1394 C C . ARG A 1 181 ? 14.772 16.987 -9.330 1.00 82.12 181 ARG A C 1
ATOM 1396 O O . ARG A 1 181 ? 13.572 17.021 -9.573 1.00 82.12 181 ARG A O 1
ATOM 1403 N N . LEU A 1 182 ? 15.691 17.374 -10.218 1.00 83.81 182 LEU A N 1
ATOM 1404 C CA . LEU A 1 182 ? 15.332 17.837 -11.565 1.00 83.81 182 LEU A CA 1
ATOM 1405 C C . LEU A 1 182 ? 15.001 16.670 -12.499 1.00 83.81 182 LEU A C 1
ATOM 1407 O O . LEU A 1 182 ? 14.111 16.802 -13.332 1.00 83.81 182 LEU A O 1
ATOM 1411 N N . GLY A 1 183 ? 15.710 15.544 -12.366 1.00 88.44 183 GLY A N 1
ATOM 1412 C CA . GLY A 1 183 ? 15.491 14.376 -13.213 1.00 88.44 183 GLY A CA 1
ATOM 1413 C C . GLY A 1 183 ? 14.154 13.684 -12.949 1.00 88.44 183 GLY A C 1
ATOM 1414 O O . GLY A 1 183 ? 13.486 13.290 -13.901 1.00 88.44 183 GLY A O 1
ATOM 1415 N N . LEU A 1 184 ? 13.738 13.586 -11.681 1.00 93.38 184 LEU A N 1
ATOM 1416 C CA . LEU A 1 184 ? 12.447 13.009 -11.299 1.00 93.38 184 LEU A CA 1
ATOM 1417 C C . LEU A 1 184 ? 11.275 13.838 -11.826 1.00 93.38 184 LEU A C 1
ATOM 1419 O O . LEU A 1 184 ? 10.318 13.260 -12.323 1.00 93.38 184 LEU A O 1
ATOM 1423 N N . LEU A 1 185 ? 11.368 15.173 -11.789 1.00 92.00 185 LEU A N 1
ATOM 1424 C CA . LEU A 1 185 ? 10.273 16.053 -12.207 1.00 92.00 185 LEU A CA 1
ATOM 1425 C C . LEU A 1 185 ? 9.831 15.797 -13.657 1.00 92.00 185 LEU A C 1
ATOM 1427 O O . LEU A 1 185 ? 8.640 15.675 -13.919 1.00 92.00 185 LEU A O 1
ATOM 1431 N N . GLU A 1 186 ? 10.772 15.691 -14.602 1.00 94.25 186 GLU A N 1
ATOM 1432 C CA . GLU A 1 186 ? 10.427 15.382 -16.000 1.00 94.25 186 GLU A CA 1
ATOM 1433 C C . GLU A 1 186 ? 9.865 13.958 -16.140 1.00 94.25 186 GLU A C 1
ATOM 1435 O O . GLU A 1 186 ? 8.964 13.742 -16.943 1.00 94.25 186 GLU A O 1
ATOM 1440 N N . CYS A 1 187 ? 10.368 12.995 -15.360 1.00 94.88 187 CYS A N 1
ATOM 1441 C CA . CYS A 1 187 ? 9.874 11.619 -15.405 1.00 94.88 187 CYS A CA 1
ATOM 1442 C C . CYS A 1 187 ? 8.426 11.514 -14.899 1.00 94.88 187 CYS A C 1
ATOM 1444 O O . CYS A 1 187 ? 7.616 10.862 -15.550 1.00 94.88 187 CYS A O 1
ATOM 1446 N N . 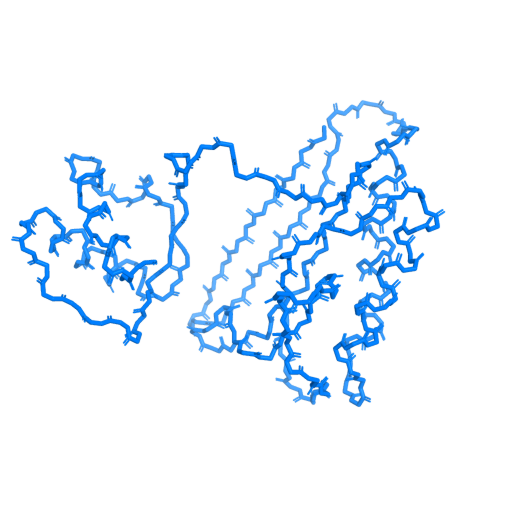VAL A 1 188 ? 8.097 12.188 -13.792 1.00 94.25 188 VAL A N 1
ATOM 1447 C CA . VAL A 1 188 ? 6.738 12.238 -13.226 1.00 94.25 188 VAL A CA 1
ATOM 1448 C C . VAL A 1 188 ? 5.780 12.962 -14.172 1.00 94.25 188 VAL A C 1
ATOM 1450 O O . VAL A 1 188 ? 4.721 12.439 -14.485 1.00 94.25 188 VAL A O 1
ATOM 1453 N N . ASN A 1 189 ? 6.177 14.114 -14.725 1.00 94.19 189 ASN A N 1
ATOM 1454 C CA . ASN A 1 189 ? 5.339 14.889 -15.655 1.00 94.19 189 ASN A CA 1
ATOM 1455 C C . ASN A 1 189 ? 5.000 14.157 -16.969 1.00 94.19 189 ASN A C 1
ATOM 1457 O O . ASN A 1 189 ? 4.161 14.629 -17.736 1.00 94.19 189 ASN A O 1
ATOM 1461 N N . HIS A 1 190 ? 5.699 13.063 -17.270 1.00 95.25 190 HIS A N 1
ATOM 1462 C CA . HIS A 1 190 ? 5.486 12.235 -18.455 1.00 95.25 190 HIS A CA 1
ATOM 1463 C C . HIS A 1 190 ? 5.088 10.796 -18.097 1.00 95.25 190 HIS A C 1
ATOM 1465 O O . HIS A 1 190 ? 5.286 9.895 -18.914 1.00 95.25 190 HIS A O 1
ATOM 1471 N N . ASP A 1 191 ? 4.545 10.591 -16.891 1.00 95.00 191 ASP A N 1
ATOM 1472 C CA . ASP A 1 191 ? 3.990 9.324 -16.402 1.00 95.00 191 ASP A CA 1
ATOM 1473 C C . ASP A 1 191 ? 4.971 8.144 -16.502 1.00 95.00 191 ASP A C 1
ATOM 1475 O O . ASP A 1 191 ? 4.588 7.012 -16.786 1.00 95.00 191 ASP A O 1
ATOM 1479 N N . LEU A 1 192 ? 6.274 8.391 -16.332 1.00 95.31 192 LEU A N 1
ATOM 1480 C CA . LEU A 1 192 ? 7.281 7.326 -16.348 1.00 95.31 192 LEU A CA 1
ATOM 1481 C C . LEU A 1 192 ? 7.470 6.663 -14.977 1.00 95.31 192 LEU A C 1
ATOM 1483 O O . LEU A 1 192 ? 8.139 5.625 -14.910 1.00 95.31 192 LEU A O 1
ATOM 1487 N N . LEU A 1 193 ? 6.931 7.257 -13.911 1.00 93.50 193 LEU A N 1
ATOM 1488 C CA . LEU A 1 193 ? 7.102 6.886 -12.502 1.00 93.50 193 LEU A CA 1
ATOM 1489 C C . LEU A 1 193 ? 5.776 6.915 -11.736 1.00 93.50 193 LEU A C 1
ATOM 1491 O O . LEU A 1 193 ? 4.809 7.457 -12.309 1.00 93.50 193 LEU A O 1
#

Foldseek 3Di:
DDKDKDWDDDQQRIDIDIDDDDPDPDDDDDPVNLQNQLQVVLVVVLVVQQDAQHKLVVSLVSSQVSQVVSLKGWAFPDWKAWGDRLRQHDLRIRGNYDDPVDDHDIDGHHPPIDIRDDTHMGNDPNYDDDPDPLPDFKDFFPPVFDDDDDDPLLVVQLVVCCVPPVGHIDGLVVTDPVRSPVNVVSCVVRVRD

Secondary structure (DSSP, 8-state):
-EEEEEEEEETTEEEEEEEEE---SS---THHHHHHHHHHHHHHHHHHH-STT-BHHHHHHHHHHHHHHTT-EEPTT-EEEEEBTTBSS-S-EEESS--SS------B--TT-EEE----EESS-S----S-GGG--EE---TT------SHHHHHHHHHHHHH-SSS-EEGGGS-HHHHHHHHHHHHTTT--